Protein AF-A0AAE1B6A3-F1 (afdb_monomer)

Organism: NCBI:txid231223

InterPro domains:
  IPR019427 7TM GPCR, serpentine receptor class w (Srw) [PF10324] (31-174)
  IPR052954 GPCR_Ligand_Interaction [PTHR46641] (4-171)

pLDDT: mean 80.83, std 10.12, range [34.16, 94.19]

Mean predicted aligned error: 10.66 Å

Structure (mmCIF, N/CA/C/O backbone):
data_AF-A0AAE1B6A3-F1
#
_entry.id   AF-A0AAE1B6A3-F1
#
loop_
_atom_site.group_PDB
_atom_site.id
_atom_site.type_symbol
_atom_site.label_atom_id
_atom_site.label_alt_id
_atom_site.label_comp_id
_atom_site.label_asym_id
_atom_site.label_entity_id
_atom_site.label_seq_id
_atom_site.pdbx_PDB_ins_code
_atom_site.Cartn_x
_atom_site.Cartn_y
_atom_site.Cartn_z
_atom_site.occupancy
_atom_site.B_iso_or_equiv
_atom_site.auth_seq_id
_atom_site.auth_comp_id
_atom_site.auth_asym_id
_atom_site.auth_atom_id
_atom_site.pdbx_PDB_model_num
ATOM 1 N N . MET A 1 1 ? 7.607 4.885 -16.375 1.00 53.69 1 MET A N 1
ATOM 2 C CA . MET A 1 1 ? 7.837 3.959 -17.509 1.00 53.69 1 MET A CA 1
ATOM 3 C C . MET A 1 1 ? 7.984 4.728 -18.815 1.00 53.69 1 MET A C 1
ATOM 5 O O . MET A 1 1 ? 8.960 4.478 -19.496 1.00 53.69 1 MET A O 1
ATOM 9 N N . TYR A 1 2 ? 7.116 5.697 -19.127 1.00 58.12 2 TYR A N 1
ATOM 10 C CA . TYR A 1 2 ? 7.137 6.439 -20.401 1.00 58.12 2 TYR A CA 1
ATOM 11 C C . TYR A 1 2 ? 8.466 7.134 -20.766 1.00 58.12 2 TYR A C 1
ATOM 13 O O . TYR A 1 2 ? 8.824 7.170 -21.932 1.00 58.12 2 TYR A O 1
ATOM 21 N N . TYR A 1 3 ? 9.257 7.596 -19.794 1.00 66.75 3 TYR A N 1
ATOM 22 C CA . TYR A 1 3 ? 10.558 8.251 -20.041 1.00 66.75 3 TYR A CA 1
ATOM 23 C C . TYR A 1 3 ? 11.692 7.307 -20.492 1.00 66.75 3 TYR A C 1
ATOM 25 O O . TYR A 1 3 ? 12.722 7.780 -20.971 1.00 66.75 3 TYR A O 1
ATOM 33 N N . LEU A 1 4 ? 11.519 5.986 -20.362 1.00 65.69 4 LEU A N 1
ATOM 34 C CA . LEU A 1 4 ? 12.502 4.984 -20.804 1.00 65.69 4 LEU A CA 1
ATOM 35 C C . LEU A 1 4 ? 12.236 4.456 -22.214 1.00 65.69 4 LEU A C 1
ATOM 37 O O . LEU A 1 4 ? 13.086 3.777 -22.782 1.00 65.69 4 LEU A O 1
ATOM 41 N N . TYR A 1 5 ? 11.070 4.743 -22.781 1.00 73.19 5 TYR A N 1
ATOM 42 C CA . TYR A 1 5 ? 10.621 4.147 -24.028 1.00 73.19 5 TYR A CA 1
ATOM 43 C C . TYR A 1 5 ? 10.420 5.237 -25.074 1.00 73.19 5 TYR A C 1
ATOM 45 O O . TYR A 1 5 ? 9.719 6.215 -24.837 1.00 73.19 5 TYR A O 1
ATOM 53 N N . LYS A 1 6 ? 11.050 5.071 -26.236 1.00 78.56 6 LYS A N 1
ATOM 54 C CA . LYS A 1 6 ? 10.818 5.903 -27.414 1.00 78.56 6 LYS A CA 1
ATOM 55 C C . LYS A 1 6 ? 10.022 5.080 -28.420 1.00 78.56 6 LYS A C 1
ATOM 57 O O . LYS A 1 6 ? 10.345 3.918 -28.669 1.00 78.56 6 LYS A O 1
ATOM 62 N N . ILE A 1 7 ? 8.988 5.692 -28.978 1.00 79.75 7 ILE A N 1
ATOM 63 C CA . ILE A 1 7 ? 8.261 5.138 -30.114 1.00 79.75 7 ILE A CA 1
ATOM 64 C C . ILE A 1 7 ? 9.183 5.241 -31.332 1.00 79.75 7 ILE A C 1
ATOM 66 O O . ILE A 1 7 ? 9.728 6.312 -31.603 1.00 79.75 7 ILE A O 1
ATOM 70 N N . ASP A 1 8 ? 9.406 4.121 -32.006 1.00 81.38 8 ASP A N 1
ATOM 71 C CA . ASP A 1 8 ? 10.268 4.028 -33.179 1.00 81.38 8 ASP A CA 1
ATOM 72 C C . ASP A 1 8 ? 9.502 3.338 -34.306 1.00 81.38 8 ASP A C 1
ATOM 74 O O . ASP A 1 8 ? 8.847 2.317 -34.089 1.00 81.38 8 ASP A O 1
ATOM 78 N N . PHE A 1 9 ? 9.574 3.896 -35.507 1.00 82.75 9 PHE A N 1
ATOM 79 C CA . PHE A 1 9 ? 8.956 3.305 -36.686 1.00 82.75 9 PHE A CA 1
ATOM 80 C C . PHE A 1 9 ? 10.016 2.475 -37.397 1.00 82.75 9 PHE A C 1
ATOM 82 O O . PHE A 1 9 ? 11.047 3.006 -37.807 1.00 82.75 9 PHE A O 1
ATOM 89 N N . LYS A 1 10 ? 9.783 1.168 -37.532 1.00 82.31 10 LYS A N 1
ATOM 90 C CA . LYS A 1 10 ? 10.663 0.291 -38.306 1.00 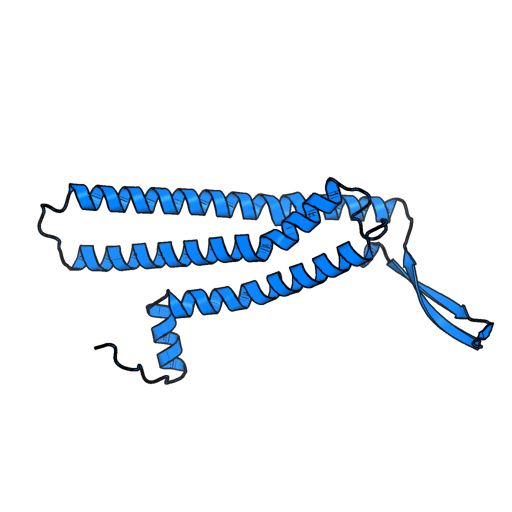82.31 10 LYS A CA 1
ATOM 91 C C . LYS A 1 10 ? 9.887 -0.233 -39.504 1.00 82.31 10 LYS A C 1
ATOM 93 O O . LYS A 1 10 ? 8.802 -0.786 -39.344 1.00 82.31 10 LYS A O 1
ATOM 98 N N . PHE A 1 11 ? 10.442 -0.057 -40.694 1.00 82.44 11 PHE A N 1
ATOM 99 C CA . PHE A 1 11 ? 9.905 -0.687 -41.889 1.00 82.44 11 PHE A CA 1
ATOM 100 C C . PHE A 1 11 ? 10.310 -2.163 -41.900 1.00 82.44 11 PHE A C 1
ATOM 102 O O . PHE A 1 11 ? 11.495 -2.489 -41.803 1.00 82.44 11 PHE A O 1
ATOM 109 N N . ASP A 1 12 ? 9.319 -3.047 -41.926 1.00 83.38 12 ASP A N 1
ATOM 110 C CA . ASP A 1 12 ? 9.510 -4.489 -42.025 1.00 83.38 12 ASP A CA 1
ATOM 111 C C . ASP A 1 12 ? 9.474 -4.874 -43.508 1.00 83.38 12 ASP A C 1
ATOM 113 O O . ASP A 1 12 ? 8.408 -4.857 -44.128 1.00 83.38 12 ASP A O 1
ATOM 117 N N . VAL A 1 13 ? 10.652 -5.153 -44.076 1.00 85.00 13 VAL A N 1
ATOM 118 C CA . VAL A 1 13 ? 10.840 -5.418 -45.513 1.00 85.00 13 VAL A CA 1
ATOM 119 C C . VAL A 1 13 ? 10.139 -6.711 -45.935 1.00 85.00 13 VAL A C 1
ATOM 121 O O . VAL A 1 13 ? 9.556 -6.757 -47.011 1.00 85.00 13 VAL A O 1
ATOM 124 N N . GLU A 1 14 ? 10.110 -7.731 -45.073 1.00 84.44 14 GLU A N 1
ATOM 125 C CA . GLU A 1 14 ? 9.476 -9.022 -45.383 1.00 84.44 14 GLU A CA 1
ATOM 126 C C . GLU A 1 14 ? 7.947 -8.929 -45.431 1.00 84.44 14 GLU A C 1
ATOM 128 O O . GLU A 1 14 ? 7.291 -9.665 -46.164 1.00 84.44 14 GLU A O 1
ATOM 133 N N . ARG A 1 15 ? 7.363 -8.015 -44.649 1.00 82.88 15 ARG A N 1
ATOM 134 C CA . ARG A 1 15 ? 5.906 -7.813 -44.568 1.00 82.88 15 ARG A CA 1
ATOM 135 C C . ARG A 1 15 ? 5.422 -6.547 -45.274 1.00 82.88 15 ARG A C 1
ATOM 137 O O . ARG A 1 15 ? 4.240 -6.229 -45.156 1.00 82.88 15 ARG A O 1
ATOM 144 N N . ASN A 1 16 ? 6.321 -5.832 -45.957 1.00 90.12 16 ASN A N 1
ATOM 145 C CA . ASN A 1 16 ? 6.085 -4.568 -46.660 1.00 90.12 16 ASN A CA 1
ATOM 146 C C . ASN A 1 16 ? 5.211 -3.579 -45.863 1.00 90.12 16 ASN A C 1
ATOM 148 O O . ASN A 1 16 ? 4.254 -2.998 -46.378 1.00 90.12 16 ASN A O 1
ATOM 152 N N . ARG A 1 17 ? 5.483 -3.443 -44.559 1.00 88.00 17 ARG A N 1
ATOM 153 C CA . ARG A 1 17 ? 4.677 -2.602 -43.664 1.00 88.00 17 ARG A CA 1
ATOM 154 C C . ARG A 1 17 ? 5.529 -1.900 -42.621 1.00 88.00 17 ARG A C 1
ATOM 156 O O . ARG A 1 17 ? 6.451 -2.481 -42.049 1.00 88.00 17 ARG A O 1
ATOM 163 N N . THR A 1 18 ? 5.167 -0.663 -42.305 1.00 85.44 18 THR A N 1
ATOM 164 C CA . THR A 1 18 ? 5.761 0.068 -41.183 1.00 85.44 18 THR A CA 1
ATOM 165 C C . THR A 1 18 ? 5.149 -0.432 -39.882 1.00 85.44 18 THR A C 1
ATOM 167 O O . THR A 1 18 ? 3.958 -0.251 -39.634 1.00 85.44 18 THR A O 1
ATOM 170 N N . VAL A 1 19 ? 5.957 -1.064 -39.036 1.00 85.44 19 VAL A N 1
ATOM 171 C CA . VAL A 1 19 ? 5.542 -1.484 -37.697 1.00 85.44 19 VAL A CA 1
ATOM 172 C C . VAL A 1 19 ? 5.942 -0.435 -36.667 1.00 85.44 19 VAL A C 1
ATOM 174 O O . VAL A 1 19 ? 7.086 0.025 -36.611 1.00 85.44 19 VAL A O 1
ATOM 177 N N . LEU A 1 20 ? 4.970 -0.070 -35.832 1.00 82.31 20 LEU A N 1
ATOM 178 C CA . LEU A 1 20 ? 5.178 0.776 -34.666 1.00 82.31 20 LEU A CA 1
ATOM 179 C C . LEU A 1 20 ? 5.848 -0.057 -33.569 1.00 82.31 20 LEU A C 1
ATOM 181 O O . LEU A 1 20 ? 5.233 -0.952 -32.987 1.00 82.31 20 LEU A O 1
ATOM 185 N N . GLY A 1 21 ? 7.118 0.223 -33.304 1.00 77.12 21 GLY A N 1
ATOM 186 C CA . GLY A 1 21 ? 7.902 -0.423 -32.262 1.00 77.12 21 GLY A CA 1
ATOM 187 C C . GLY A 1 21 ? 8.124 0.494 -31.066 1.00 77.12 21 GLY A C 1
ATOM 188 O O . GLY A 1 21 ? 8.074 1.720 -31.157 1.00 77.12 21 GLY A O 1
ATOM 189 N N . VAL A 1 22 ? 8.420 -0.107 -29.918 1.00 75.88 22 VAL A N 1
ATOM 190 C CA . VAL A 1 22 ? 8.846 0.625 -28.725 1.00 75.88 22 VAL A CA 1
ATOM 191 C C . VAL A 1 22 ? 10.295 0.245 -28.443 1.00 75.88 22 VAL A C 1
ATOM 193 O O . VAL A 1 22 ? 10.576 -0.899 -28.091 1.00 75.88 22 VAL A O 1
ATOM 196 N N . LYS A 1 23 ? 11.229 1.187 -28.605 1.00 74.44 23 LYS A N 1
ATOM 197 C CA . LYS A 1 23 ? 12.645 0.979 -28.273 1.00 74.44 23 LYS A CA 1
ATOM 198 C C . LYS A 1 23 ? 12.985 1.596 -26.929 1.00 74.44 23 LYS A C 1
ATOM 200 O O . LYS A 1 23 ? 12.533 2.686 -26.583 1.00 74.44 23 LYS A O 1
ATOM 205 N N . HIS A 1 24 ? 13.837 0.911 -26.176 1.00 68.44 24 HIS A N 1
ATOM 206 C CA . HIS A 1 24 ? 14.357 1.446 -24.929 1.00 68.44 24 HIS A CA 1
ATOM 207 C C . HIS A 1 24 ? 15.376 2.562 -25.209 1.00 68.44 24 HIS A C 1
ATOM 209 O O . HIS A 1 24 ? 16.380 2.358 -25.893 1.00 68.44 24 HIS A O 1
ATOM 215 N N . ARG A 1 25 ? 15.161 3.740 -24.623 1.00 69.19 25 ARG A N 1
ATOM 216 C CA . ARG A 1 25 ? 16.086 4.874 -24.659 1.00 69.19 25 ARG A CA 1
ATOM 217 C C . ARG A 1 25 ? 17.237 4.619 -23.679 1.00 69.19 25 ARG A C 1
ATOM 219 O O . ARG A 1 25 ? 17.059 4.737 -22.473 1.00 69.19 25 ARG A O 1
ATOM 226 N N . LYS A 1 26 ? 18.416 4.243 -24.184 1.00 67.44 26 LYS A N 1
ATOM 227 C CA . LYS A 1 26 ? 19.647 4.038 -23.388 1.00 67.44 26 LYS A CA 1
ATOM 228 C C . LYS A 1 26 ? 20.446 5.339 -23.174 1.00 67.44 26 LYS A C 1
ATOM 230 O O . LYS A 1 26 ? 21.670 5.309 -23.168 1.00 67.44 26 LYS A O 1
ATOM 235 N N . SER A 1 27 ? 19.786 6.496 -23.065 1.00 75.94 27 SER A N 1
ATOM 236 C CA . SER A 1 27 ? 20.518 7.739 -22.790 1.00 75.94 27 SER A CA 1
ATOM 237 C C . SER A 1 27 ? 20.914 7.809 -21.307 1.00 75.94 27 SER A C 1
ATOM 239 O O . SER A 1 27 ? 20.115 7.395 -20.459 1.00 75.94 27 SER A O 1
ATOM 241 N N . PRO A 1 28 ? 22.092 8.368 -20.965 1.00 76.31 28 PRO A N 1
ATOM 242 C CA . PRO A 1 28 ? 22.527 8.529 -19.572 1.00 76.31 28 PRO A CA 1
ATOM 243 C C . PRO A 1 28 ? 21.478 9.246 -18.709 1.00 76.31 28 PRO A C 1
ATOM 245 O O . PRO A 1 28 ? 21.173 8.830 -17.592 1.00 76.31 28 PRO A O 1
ATOM 248 N N . THR A 1 29 ? 20.825 10.262 -19.278 1.00 78.00 29 THR A N 1
ATOM 249 C CA . THR A 1 29 ? 19.749 11.026 -18.636 1.00 78.00 29 THR A CA 1
ATOM 250 C C . THR A 1 29 ? 18.522 10.170 -18.308 1.00 78.00 29 THR A C 1
ATOM 252 O O . THR A 1 29 ? 17.915 10.341 -17.255 1.00 78.00 29 THR A O 1
ATOM 255 N N . ALA A 1 30 ? 18.143 9.228 -19.181 1.00 75.00 30 ALA A N 1
ATOM 256 C CA . ALA A 1 30 ? 16.972 8.377 -18.959 1.00 75.00 30 ALA A CA 1
ATOM 257 C C . ALA A 1 30 ? 17.205 7.375 -17.817 1.00 75.00 30 ALA A C 1
ATOM 259 O O . ALA A 1 30 ? 16.292 7.110 -17.032 1.00 75.00 30 ALA A O 1
ATOM 260 N N . VAL A 1 31 ? 18.434 6.865 -17.694 1.00 76.06 31 VAL A N 1
ATOM 261 C CA . VAL A 1 31 ? 18.846 5.991 -16.587 1.00 76.06 31 VAL A CA 1
ATOM 262 C C . VAL A 1 31 ? 18.856 6.763 -15.267 1.00 76.06 31 VAL A C 1
ATOM 264 O O . VAL A 1 31 ? 18.289 6.289 -14.283 1.00 76.06 31 VAL A O 1
ATOM 267 N N . PHE A 1 32 ? 19.414 7.978 -15.257 1.00 81.88 32 PHE A N 1
ATOM 268 C CA . PHE A 1 32 ? 19.407 8.847 -14.079 1.00 81.88 32 PHE A CA 1
ATOM 269 C C . PHE A 1 32 ? 17.982 9.137 -13.584 1.00 81.88 32 PHE A C 1
ATOM 271 O O . PHE A 1 32 ? 17.661 8.873 -12.426 1.00 81.88 32 PHE A O 1
ATOM 278 N N . VAL A 1 33 ? 17.094 9.591 -14.477 1.00 83.38 33 VAL A N 1
ATOM 279 C CA . VAL A 1 33 ? 15.687 9.880 -14.144 1.00 83.38 33 VAL A CA 1
ATOM 280 C C . VAL A 1 33 ? 14.963 8.631 -13.639 1.00 83.38 33 VAL A C 1
ATOM 282 O O . VAL A 1 33 ? 14.155 8.716 -12.714 1.00 83.38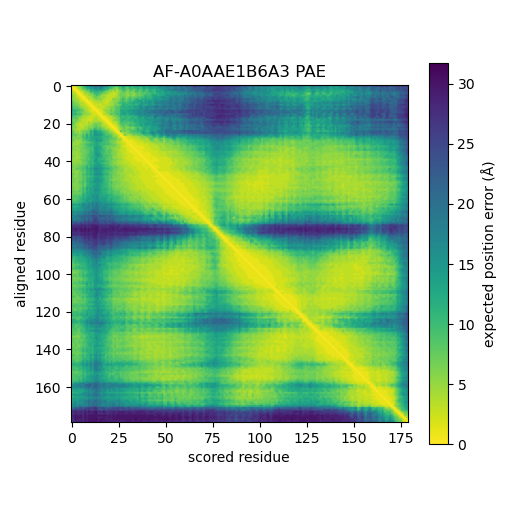 33 VAL A O 1
ATOM 285 N N . HIS A 1 34 ? 15.245 7.458 -14.213 1.00 80.50 34 HIS A N 1
ATOM 286 C CA . HIS A 1 34 ? 14.650 6.208 -13.749 1.00 80.50 34 HIS A CA 1
ATOM 287 C C . HIS A 1 34 ? 15.067 5.858 -12.322 1.00 80.50 34 HIS A C 1
ATOM 289 O O . HIS A 1 34 ? 14.189 5.590 -11.499 1.00 80.50 34 HIS A O 1
ATOM 295 N N . ASN A 1 35 ? 16.368 5.902 -12.030 1.00 80.81 35 ASN A N 1
ATOM 296 C CA . ASN A 1 35 ? 16.903 5.609 -10.703 1.00 80.81 35 ASN A CA 1
ATOM 297 C C . ASN A 1 35 ? 16.370 6.603 -9.666 1.00 80.81 35 ASN A C 1
ATOM 299 O O . ASN A 1 35 ? 15.876 6.191 -8.618 1.00 80.81 35 ASN A O 1
ATOM 303 N N . PHE A 1 36 ? 16.368 7.899 -9.993 1.00 86.19 36 PHE A N 1
ATOM 304 C CA . PHE A 1 36 ? 15.801 8.934 -9.132 1.00 86.19 36 PHE A CA 1
ATOM 305 C C . PHE A 1 36 ? 14.318 8.676 -8.838 1.00 86.19 36 PHE A C 1
ATOM 307 O O . PHE A 1 36 ? 13.901 8.647 -7.683 1.00 86.19 36 PHE A O 1
ATOM 314 N N . ASN A 1 37 ? 13.515 8.399 -9.870 1.00 85.06 37 ASN A N 1
ATOM 315 C CA . ASN A 1 37 ? 12.106 8.064 -9.692 1.00 85.06 37 ASN A CA 1
ATOM 316 C C . ASN A 1 37 ? 11.912 6.773 -8.871 1.00 85.06 37 ASN A C 1
ATOM 318 O O . ASN A 1 37 ? 10.940 6.675 -8.124 1.00 85.06 37 ASN A O 1
ATOM 322 N N . GLN A 1 38 ? 12.777 5.763 -9.021 1.00 81.38 38 GLN A N 1
ATOM 323 C CA . GLN A 1 38 ? 12.702 4.547 -8.204 1.00 81.38 38 GLN A CA 1
ATOM 324 C C . GLN A 1 38 ? 12.953 4.853 -6.724 1.00 81.38 38 GLN A C 1
ATOM 326 O O . GLN A 1 38 ? 12.157 4.428 -5.889 1.00 81.38 38 GLN A O 1
ATOM 331 N N . ILE A 1 39 ? 13.990 5.635 -6.412 1.00 85.75 39 ILE A N 1
ATOM 332 C CA . ILE A 1 39 ? 14.307 6.056 -5.040 1.00 85.75 39 ILE A CA 1
ATOM 333 C C . ILE A 1 39 ? 13.169 6.898 -4.461 1.00 85.75 39 ILE A C 1
ATOM 335 O O . ILE A 1 39 ? 12.685 6.608 -3.371 1.00 85.75 39 ILE A O 1
ATOM 339 N N . TYR A 1 40 ? 12.673 7.880 -5.216 1.00 89.12 40 TYR A N 1
ATOM 340 C CA . TYR A 1 40 ? 11.545 8.714 -4.806 1.00 89.12 40 TYR A CA 1
ATOM 341 C C . TYR A 1 40 ? 10.303 7.873 -4.478 1.00 89.12 40 TYR A C 1
ATOM 343 O O . TYR A 1 40 ? 9.680 8.050 -3.432 1.00 89.12 40 TYR A O 1
ATOM 351 N N . LYS A 1 41 ? 9.958 6.902 -5.333 1.00 86.19 41 LYS A N 1
ATOM 352 C CA . LYS A 1 41 ? 8.814 6.011 -5.089 1.00 86.19 41 LYS A CA 1
ATOM 353 C C . LYS A 1 41 ? 9.004 5.119 -3.868 1.00 86.19 41 LYS A C 1
ATOM 355 O O . LYS A 1 41 ? 8.045 4.867 -3.142 1.00 86.19 41 LYS A O 1
ATOM 360 N N . LEU A 1 42 ? 10.217 4.628 -3.652 1.00 86.00 42 LEU A N 1
ATOM 361 C CA . LEU A 1 42 ? 10.519 3.803 -2.496 1.00 86.00 42 LEU A CA 1
ATOM 362 C C . LEU A 1 42 ? 10.400 4.628 -1.210 1.00 86.00 42 LEU A C 1
ATOM 364 O O . LEU A 1 42 ? 9.618 4.291 -0.329 1.00 86.00 42 LEU A O 1
ATOM 368 N N . VAL A 1 43 ? 11.142 5.727 -1.116 1.00 88.12 43 VAL A N 1
ATOM 369 C CA . VAL A 1 43 ? 11.273 6.492 0.127 1.00 88.12 43 VAL A CA 1
ATOM 370 C C . VAL A 1 43 ? 10.007 7.295 0.409 1.00 88.12 43 VAL A C 1
ATOM 372 O O . VAL A 1 43 ? 9.380 7.125 1.452 1.00 88.12 43 VAL A O 1
ATOM 375 N N . VAL A 1 44 ? 9.601 8.142 -0.537 1.00 89.56 44 VAL A N 1
ATOM 376 C CA . VAL A 1 44 ? 8.548 9.139 -0.309 1.00 89.56 44 VAL A CA 1
ATOM 377 C C . VAL A 1 44 ? 7.162 8.515 -0.415 1.00 89.56 44 VAL A C 1
ATOM 379 O O . VAL A 1 44 ? 6.319 8.734 0.446 1.00 89.56 44 VAL A O 1
ATOM 382 N N . MET A 1 45 ? 6.922 7.718 -1.458 1.00 86.12 45 MET A N 1
ATOM 383 C CA . MET A 1 45 ? 5.589 7.160 -1.724 1.00 86.12 45 MET A CA 1
ATOM 384 C C . MET A 1 45 ? 5.306 5.855 -0.972 1.00 86.12 45 MET A C 1
ATOM 386 O O . MET A 1 45 ? 4.141 5.488 -0.850 1.00 86.12 45 MET A O 1
ATOM 390 N N . THR A 1 46 ? 6.331 5.143 -0.487 1.00 87.12 46 THR A N 1
ATOM 391 C CA . THR A 1 46 ? 6.140 3.848 0.191 1.00 87.12 46 THR A CA 1
ATOM 392 C C . THR A 1 46 ? 6.573 3.907 1.651 1.00 87.12 46 THR A C 1
ATOM 394 O O . THR A 1 46 ? 5.732 3.755 2.527 1.00 87.12 46 THR A O 1
ATOM 397 N N . PHE A 1 47 ? 7.845 4.170 1.956 1.00 89.00 47 PHE A N 1
ATOM 398 C CA . PHE A 1 47 ? 8.325 4.101 3.341 1.00 89.00 47 PHE A CA 1
ATOM 399 C C . PHE A 1 47 ? 7.639 5.105 4.271 1.00 89.00 47 PHE A C 1
ATOM 401 O O . PHE A 1 47 ? 7.111 4.687 5.296 1.00 89.00 47 PHE A O 1
ATOM 408 N N . LEU A 1 48 ? 7.593 6.394 3.916 1.00 91.50 48 LEU A N 1
ATOM 409 C CA . LEU A 1 48 ? 6.976 7.428 4.763 1.00 91.50 48 LEU A CA 1
ATOM 410 C C . LEU A 1 48 ? 5.505 7.153 5.141 1.00 91.50 48 LEU A C 1
ATOM 412 O O . LEU A 1 48 ? 5.178 7.230 6.329 1.00 91.50 48 LEU A O 1
ATOM 416 N N . PRO A 1 49 ? 4.593 6.829 4.203 1.00 91.00 49 PRO A N 1
ATOM 417 C CA . PRO A 1 49 ? 3.212 6.532 4.572 1.00 91.00 49 PRO A CA 1
ATOM 418 C C . PRO A 1 49 ? 3.097 5.236 5.376 1.00 91.00 49 PRO A C 1
ATOM 420 O O . PRO A 1 49 ? 2.321 5.189 6.326 1.00 91.00 49 PRO A O 1
ATOM 423 N N . TYR A 1 50 ? 3.886 4.204 5.062 1.00 89.88 50 TYR A N 1
ATOM 424 C CA . TYR A 1 50 ? 3.852 2.948 5.815 1.00 89.88 50 TYR A CA 1
ATOM 425 C C . TYR A 1 50 ? 4.304 3.128 7.258 1.00 89.88 50 TYR A C 1
ATOM 427 O O . TYR A 1 50 ? 3.628 2.655 8.169 1.00 89.88 50 TYR A O 1
ATOM 435 N N . THR A 1 51 ? 5.418 3.825 7.484 1.00 91.69 51 THR A N 1
ATOM 436 C CA . THR A 1 51 ? 5.913 4.082 8.840 1.00 91.69 51 THR A CA 1
ATOM 437 C C . THR A 1 51 ? 4.930 4.944 9.617 1.00 91.69 51 THR A C 1
ATOM 439 O O . THR A 1 51 ? 4.621 4.628 10.761 1.00 91.69 51 THR A O 1
ATOM 442 N N . THR A 1 52 ? 4.355 5.966 8.983 1.00 93.69 52 THR A N 1
ATOM 443 C CA . THR A 1 52 ? 3.353 6.835 9.612 1.00 93.69 52 THR A CA 1
ATOM 444 C C . THR A 1 52 ? 2.096 6.056 10.003 1.00 93.69 52 THR A C 1
ATOM 446 O O . THR A 1 52 ? 1.628 6.173 11.135 1.00 93.69 52 THR A O 1
ATOM 449 N N . ILE A 1 53 ? 1.566 5.219 9.105 1.00 92.56 53 ILE A N 1
ATOM 450 C CA . ILE A 1 53 ? 0.384 4.387 9.370 1.00 92.56 53 ILE A CA 1
ATOM 451 C C . ILE A 1 53 ? 0.672 3.364 10.468 1.00 92.56 53 ILE A C 1
ATOM 453 O O . ILE A 1 53 ? -0.163 3.187 11.354 1.00 92.56 53 ILE A O 1
ATOM 457 N N . LEU A 1 54 ? 1.841 2.719 10.453 1.00 91.31 54 LEU A N 1
ATOM 458 C CA . LEU A 1 54 ? 2.239 1.770 11.494 1.00 91.31 54 LEU A CA 1
ATOM 459 C C . LEU A 1 54 ? 2.345 2.449 12.858 1.00 91.31 54 LEU A C 1
ATOM 461 O O . LEU A 1 54 ? 1.728 1.980 13.812 1.00 91.31 54 LEU A O 1
ATOM 465 N N . LEU A 1 55 ? 3.062 3.571 12.945 1.00 94.19 55 LEU A N 1
ATOM 466 C CA . LEU A 1 55 ? 3.198 4.327 14.188 1.00 94.19 55 LEU A CA 1
ATOM 467 C C . LEU A 1 55 ? 1.826 4.764 14.700 1.00 94.19 55 LEU A C 1
ATOM 469 O O . LEU A 1 55 ? 1.479 4.468 15.840 1.00 94.19 55 LEU A O 1
ATOM 473 N N . CYS A 1 56 ? 1.010 5.390 13.850 1.00 92.25 56 CYS A N 1
ATOM 474 C CA . CYS A 1 56 ? -0.333 5.833 14.216 1.00 92.25 56 CYS A CA 1
ATOM 475 C C . CYS A 1 56 ? -1.215 4.666 14.691 1.00 92.25 56 CYS A C 1
ATOM 477 O O . CYS A 1 56 ? -1.894 4.784 15.709 1.00 92.25 56 CYS A O 1
ATOM 479 N N . SER A 1 57 ? -1.153 3.517 14.014 1.00 91.50 57 SER A N 1
ATOM 480 C CA . SER A 1 57 ? -1.909 2.315 14.387 1.00 91.50 57 SER A CA 1
ATOM 481 C C . SER A 1 57 ? -1.478 1.763 15.743 1.00 9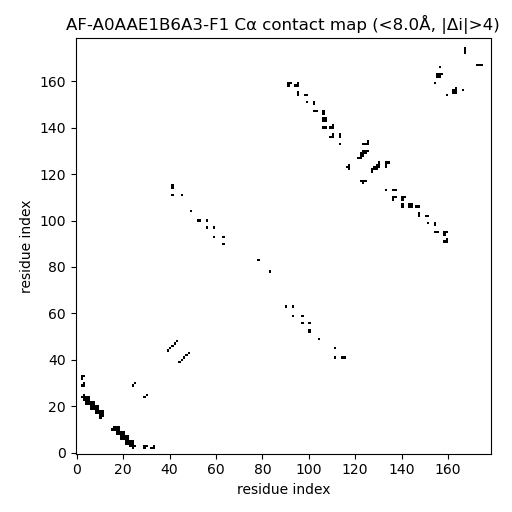1.50 57 SER A C 1
ATOM 483 O O . SER A 1 57 ? -2.332 1.418 16.558 1.00 91.50 57 SER A O 1
ATOM 485 N N . VAL A 1 58 ? -0.169 1.715 16.013 1.00 91.69 58 VAL A N 1
ATOM 486 C CA . VAL A 1 58 ? 0.375 1.280 17.307 1.00 91.69 58 VAL A CA 1
ATOM 487 C C . VAL A 1 58 ? -0.036 2.251 18.409 1.00 91.69 58 VAL A C 1
ATOM 489 O O . VAL A 1 58 ? -0.566 1.813 19.429 1.00 91.69 58 VAL A O 1
ATOM 492 N N . PHE A 1 59 ? 0.133 3.559 18.201 1.00 92.56 59 PHE A N 1
ATOM 493 C CA . PHE A 1 59 ? -0.303 4.578 19.159 1.00 92.56 59 PHE A CA 1
ATOM 494 C C . PHE A 1 59 ? -1.797 4.462 19.462 1.00 92.56 59 PHE A C 1
ATOM 496 O O . PHE A 1 59 ? -2.186 4.458 20.631 1.00 92.56 59 PHE A O 1
ATOM 503 N N . LEU A 1 60 ? -2.627 4.306 18.430 1.00 89.81 60 LEU A N 1
ATOM 504 C CA . LEU A 1 60 ? -4.068 4.150 18.581 1.00 89.81 60 LEU A CA 1
ATOM 505 C C . LEU A 1 60 ? -4.418 2.865 19.339 1.00 89.81 60 LEU A C 1
ATOM 507 O O . LEU A 1 60 ? -5.240 2.910 20.249 1.00 89.81 60 LEU A O 1
ATOM 511 N N . ALA A 1 61 ? -3.776 1.738 19.023 1.00 88.69 61 ALA A N 1
ATOM 512 C CA . ALA A 1 61 ? -3.997 0.467 19.710 1.00 88.69 61 ALA A CA 1
ATOM 513 C C . ALA A 1 61 ? -3.571 0.520 21.188 1.00 88.69 61 ALA A C 1
ATOM 515 O O . ALA A 1 61 ? -4.306 0.058 22.062 1.00 88.69 61 ALA A O 1
ATOM 516 N N . VAL A 1 62 ? -2.418 1.125 21.488 1.00 89.75 62 VAL A N 1
ATOM 517 C CA . VAL A 1 62 ? -1.932 1.316 22.864 1.00 89.75 62 VAL A CA 1
ATOM 518 C C . VAL A 1 62 ? -2.866 2.232 23.643 1.00 89.75 62 VAL A C 1
ATOM 520 O O . VAL A 1 62 ? -3.234 1.907 24.772 1.00 89.75 62 VAL A O 1
ATOM 523 N N . HIS A 1 63 ? -3.278 3.353 23.049 1.00 87.44 63 HIS A N 1
ATOM 524 C CA . HIS A 1 63 ? -4.232 4.266 23.667 1.00 87.44 63 HIS A CA 1
ATOM 525 C C . HIS A 1 63 ? -5.557 3.552 23.957 1.00 87.44 63 HIS A C 1
ATOM 527 O O . HIS A 1 63 ? -6.078 3.638 25.066 1.00 87.44 63 HIS A O 1
ATOM 533 N N . LEU A 1 64 ? -6.051 2.758 23.004 1.00 84.44 64 LEU A N 1
ATOM 534 C CA . LEU A 1 64 ? -7.281 1.992 23.157 1.00 84.44 64 LEU A CA 1
ATOM 535 C C . LEU A 1 64 ? -7.200 0.977 24.301 1.00 84.44 64 LEU A C 1
ATOM 537 O O . LEU A 1 64 ? -8.125 0.891 25.108 1.00 84.44 64 LEU A O 1
ATOM 541 N N . ASN A 1 65 ? -6.087 0.245 24.396 1.00 84.94 65 ASN A N 1
ATOM 542 C CA . ASN A 1 65 ? -5.855 -0.731 25.458 1.00 84.94 65 ASN A CA 1
ATOM 543 C C . ASN A 1 65 ? -5.696 -0.062 26.824 1.00 84.94 65 ASN A C 1
ATOM 545 O O . ASN A 1 65 ? -6.281 -0.530 27.794 1.00 84.94 65 ASN A O 1
ATOM 549 N N . ARG A 1 66 ? -4.969 1.058 26.915 1.00 84.38 66 ARG A N 1
ATOM 550 C C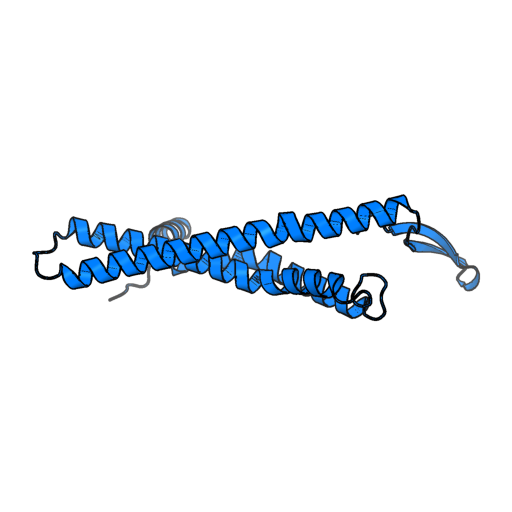A . ARG A 1 66 ? -4.848 1.825 28.166 1.00 84.38 66 ARG A CA 1
ATOM 551 C C . ARG A 1 66 ? -6.206 2.311 28.654 1.00 84.38 66 ARG A C 1
ATOM 553 O O . ARG A 1 66 ? -6.542 2.111 29.819 1.00 84.38 66 ARG A O 1
ATOM 560 N N . THR A 1 67 ? -7.009 2.874 27.757 1.00 81.44 67 THR A N 1
ATOM 561 C CA . THR A 1 67 ? -8.361 3.329 28.080 1.00 81.44 67 THR A CA 1
ATOM 562 C C . THR A 1 67 ? -9.268 2.150 28.457 1.00 81.44 67 THR A C 1
ATOM 564 O O . THR A 1 67 ? -10.070 2.268 29.379 1.00 81.44 67 THR A O 1
ATOM 567 N N . ALA A 1 68 ? -9.128 0.984 27.815 1.00 76.69 68 ALA A N 1
ATOM 568 C CA . ALA A 1 68 ? -9.863 -0.227 28.184 1.00 76.69 68 ALA A CA 1
ATOM 569 C C . ALA A 1 68 ? -9.465 -0.773 29.570 1.00 76.69 68 ALA A C 1
ATOM 571 O O . ALA A 1 68 ? -10.343 -1.078 30.376 1.00 76.69 68 ALA A O 1
ATOM 572 N N . SER A 1 69 ? -8.169 -0.840 29.880 1.00 78.75 69 SER A N 1
ATOM 573 C CA . SER A 1 69 ? -7.662 -1.312 31.175 1.00 78.75 69 SER A CA 1
ATOM 574 C C . SER A 1 69 ? -8.029 -0.373 32.322 1.00 78.75 69 SER A C 1
ATOM 576 O O . SER A 1 69 ? -8.455 -0.842 33.376 1.00 78.75 69 SER A O 1
ATOM 578 N N . TRP A 1 70 ? -7.951 0.947 32.110 1.00 75.75 70 TRP A N 1
ATOM 579 C CA . TRP A 1 70 ? -8.400 1.940 33.095 1.00 75.75 70 TRP A CA 1
ATOM 580 C C . TRP A 1 70 ? -9.890 1.774 33.426 1.00 75.75 70 TRP A C 1
ATOM 582 O O . TRP A 1 70 ? -10.295 1.848 34.585 1.00 75.75 70 TRP A O 1
ATOM 592 N N . ARG A 1 71 ? -10.717 1.447 32.423 1.00 68.50 71 ARG A N 1
ATOM 593 C CA . ARG A 1 71 ? -12.144 1.151 32.628 1.00 68.50 71 ARG A CA 1
ATOM 594 C C . ARG A 1 71 ? -12.361 -0.116 33.448 1.00 68.50 71 ARG A C 1
ATOM 596 O O . ARG A 1 71 ? -13.281 -0.135 34.260 1.00 68.50 71 ARG A O 1
ATOM 603 N N . LEU A 1 72 ? -11.554 -1.161 33.244 1.00 72.06 72 LEU A N 1
ATOM 604 C CA . LEU A 1 72 ? -11.664 -2.404 34.014 1.00 72.06 72 LEU A CA 1
ATOM 605 C C . LEU A 1 72 ? -11.383 -2.151 35.505 1.00 72.06 72 LEU A C 1
ATOM 607 O O . LEU A 1 72 ? -12.116 -2.640 36.357 1.00 72.06 72 LEU A O 1
ATOM 611 N N . GLN A 1 73 ? -10.380 -1.320 35.799 1.00 73.19 73 GLN A N 1
ATOM 612 C CA . GLN A 1 73 ? -9.971 -0.971 37.163 1.00 73.19 73 GLN A CA 1
ATOM 613 C C . GLN A 1 73 ?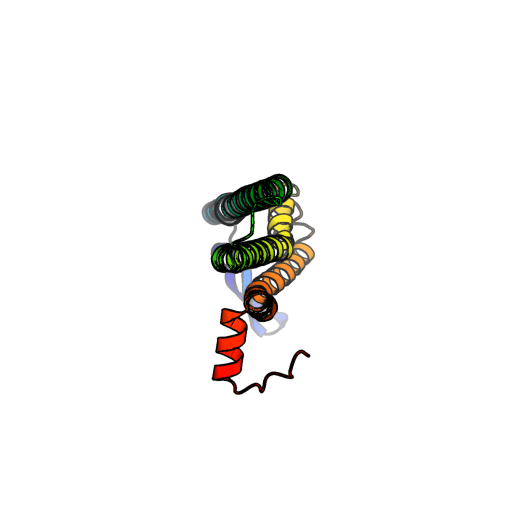 -10.977 -0.045 37.871 1.00 73.19 73 GLN A C 1
ATOM 615 O O . GLN A 1 73 ? -11.240 -0.226 39.055 1.00 73.19 73 GLN A O 1
ATOM 620 N N . ASN A 1 74 ? -11.616 0.882 37.145 1.00 67.88 74 ASN A N 1
ATOM 621 C CA . ASN A 1 74 ? -12.594 1.830 37.706 1.00 67.88 74 ASN A CA 1
ATOM 622 C C . ASN A 1 74 ? -14.068 1.381 37.585 1.00 67.88 74 ASN A C 1
ATOM 624 O O . ASN A 1 74 ? -14.982 2.172 37.817 1.00 67.88 74 ASN A O 1
ATOM 628 N N . SER A 1 75 ? -14.335 0.117 37.235 1.00 59.84 75 SER A N 1
ATOM 629 C CA . SER A 1 75 ? -15.699 -0.409 37.022 1.00 59.84 75 SER A CA 1
ATOM 630 C C . SER A 1 75 ? -16.584 -0.473 38.280 1.00 59.84 75 SER A C 1
ATOM 632 O O . SER A 1 75 ? -17.759 -0.811 38.155 1.00 59.84 75 SER A O 1
ATOM 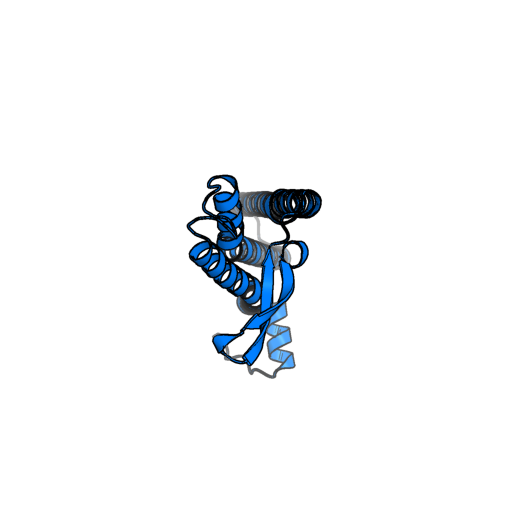634 N N . GLY A 1 76 ? -16.063 -0.123 39.463 1.00 59.31 76 GLY A N 1
ATOM 635 C CA . GLY A 1 76 ? -16.830 -0.034 40.713 1.00 59.31 76 GLY A CA 1
ATOM 636 C C . GLY A 1 76 ? -17.685 1.233 40.865 1.00 59.31 76 GLY A C 1
ATOM 637 O O . GLY A 1 76 ? -18.584 1.261 41.703 1.00 59.31 76 GLY A O 1
ATOM 638 N N . THR A 1 77 ? -17.462 2.273 40.057 1.00 57.69 77 THR A N 1
ATOM 639 C CA . THR A 1 77 ? -18.200 3.542 40.171 1.00 57.69 77 THR A CA 1
ATOM 640 C C . THR A 1 77 ? -19.347 3.574 39.159 1.00 57.69 77 THR A C 1
ATOM 642 O O . THR A 1 77 ? -19.126 3.348 37.969 1.00 57.69 77 THR A O 1
ATOM 645 N N . LYS A 1 78 ? -20.579 3.828 39.631 1.00 57.12 78 LYS A N 1
ATOM 646 C CA . LYS A 1 78 ? -21.824 3.901 38.836 1.00 57.12 78 LYS A CA 1
ATOM 647 C C . LYS A 1 78 ? -21.576 4.589 37.483 1.00 57.12 78 LYS A C 1
ATOM 649 O O . LYS A 1 78 ? -21.260 5.776 37.437 1.00 57.12 78 LYS A O 1
ATOM 654 N N . LYS A 1 79 ? -21.678 3.829 36.388 1.00 61.75 79 LYS A N 1
ATOM 655 C CA . LYS A 1 79 ? -21.450 4.333 35.028 1.00 61.75 79 LYS A CA 1
ATOM 656 C C . LYS A 1 79 ? -22.613 5.241 34.639 1.00 61.75 79 LYS A C 1
ATOM 658 O O . LYS A 1 79 ? -23.741 4.778 34.547 1.00 61.75 79 LYS A O 1
ATOM 663 N N . ASP A 1 80 ? -22.324 6.515 34.406 1.00 66.94 80 ASP A N 1
ATOM 664 C CA . ASP A 1 80 ? -23.265 7.435 33.771 1.00 66.94 80 ASP A CA 1
ATOM 665 C C . ASP A 1 80 ? -23.477 6.999 32.304 1.00 66.94 80 ASP A C 1
ATOM 667 O O . ASP A 1 80 ? -22.507 6.850 31.546 1.00 66.94 80 ASP A O 1
ATOM 671 N N . ASP A 1 81 ? -24.726 6.742 31.902 1.00 65.94 81 ASP A N 1
ATOM 672 C CA . ASP A 1 81 ? -25.094 6.171 30.590 1.00 65.94 81 ASP A CA 1
ATOM 673 C C . ASP A 1 81 ? -24.586 7.023 29.413 1.00 65.94 81 ASP A C 1
ATOM 675 O O . ASP A 1 81 ? -24.205 6.513 28.347 1.00 65.94 81 ASP A O 1
ATOM 679 N N . LYS A 1 82 ? -24.505 8.344 29.613 1.00 69.25 82 LYS A N 1
ATOM 680 C CA . LYS A 1 82 ? -23.956 9.287 28.626 1.00 69.25 82 LYS A CA 1
ATOM 681 C C . LYS A 1 82 ? -22.466 9.051 28.377 1.00 69.25 82 LYS A C 1
ATOM 683 O O . LYS A 1 82 ? -22.009 9.058 27.234 1.00 69.25 82 LYS A O 1
ATOM 688 N N . THR A 1 83 ? -21.710 8.774 29.433 1.00 67.88 83 THR A N 1
ATOM 689 C CA . THR A 1 83 ? -20.269 8.518 29.353 1.00 67.88 83 THR A CA 1
ATOM 690 C C . THR A 1 83 ? -19.999 7.161 28.704 1.00 67.88 83 THR A C 1
ATOM 692 O O . THR A 1 83 ? -19.066 7.019 27.915 1.00 67.88 83 THR A O 1
ATOM 695 N N . PHE A 1 84 ? -20.836 6.152 28.961 1.00 70.56 84 PHE A N 1
ATOM 696 C CA . PHE A 1 84 ? -20.712 4.836 28.327 1.00 70.56 84 PHE A CA 1
ATOM 697 C C . PHE A 1 84 ? -20.969 4.881 26.810 1.00 70.56 84 PHE A C 1
ATOM 699 O O . PHE A 1 84 ? -20.187 4.338 26.023 1.00 70.56 84 PHE A O 1
ATOM 706 N N . THR A 1 85 ? -22.025 5.577 26.382 1.00 71.06 85 THR A N 1
ATOM 707 C CA . THR A 1 85 ? -22.396 5.698 24.961 1.00 71.06 85 THR A CA 1
ATOM 708 C C . THR A 1 85 ? -21.383 6.505 24.141 1.00 71.06 85 THR A C 1
ATOM 710 O O . THR A 1 85 ? -21.019 6.079 23.039 1.00 71.06 85 THR A O 1
ATOM 713 N N . ALA A 1 86 ? -20.858 7.614 24.677 1.00 72.00 86 ALA A N 1
ATOM 714 C CA . ALA A 1 86 ? -19.785 8.385 24.038 1.00 72.00 86 ALA A CA 1
ATOM 715 C C . ALA A 1 86 ? -18.516 7.534 23.828 1.00 72.00 86 ALA A C 1
ATOM 717 O O . ALA A 1 86 ? -17.967 7.474 22.726 1.00 72.00 86 ALA A O 1
ATOM 718 N N . ASN A 1 87 ? -18.123 6.767 24.845 1.00 74.00 87 ASN A N 1
ATOM 719 C CA . ASN A 1 87 ? -16.967 5.873 24.793 1.00 74.00 87 ASN A CA 1
ATOM 720 C C . ASN A 1 87 ? -17.118 4.727 23.774 1.00 74.00 87 ASN A C 1
ATOM 722 O O . ASN A 1 87 ? -16.158 4.364 23.087 1.00 74.00 87 ASN A O 1
ATOM 726 N N . ALA A 1 88 ? -18.314 4.138 23.662 1.00 75.81 88 ALA A N 1
ATOM 727 C CA . ALA A 1 88 ? -18.592 3.094 22.673 1.00 75.81 88 ALA A CA 1
ATOM 728 C C . ALA A 1 88 ? -18.475 3.627 21.234 1.00 75.81 88 ALA A C 1
ATOM 730 O O . ALA A 1 88 ? -18.008 2.919 20.336 1.00 75.81 88 ALA A O 1
ATOM 731 N N . LYS A 1 89 ? -18.850 4.895 21.019 1.00 79.25 89 LYS A N 1
ATOM 732 C CA . LYS A 1 89 ? -18.676 5.589 19.739 1.00 79.25 89 LYS A CA 1
ATOM 733 C C . LYS A 1 89 ? -17.193 5.782 19.408 1.00 79.25 89 LYS A C 1
ATOM 735 O O . LYS A 1 89 ? -16.794 5.445 18.296 1.00 79.25 89 LYS A O 1
ATOM 740 N N . GLU A 1 90 ? -16.375 6.244 20.353 1.00 81.12 90 GLU A N 1
ATOM 741 C CA . GLU A 1 90 ? -14.925 6.423 20.153 1.00 81.12 90 GLU A CA 1
ATOM 742 C C . GLU A 1 90 ? -14.205 5.110 19.826 1.00 81.12 90 GLU A C 1
ATOM 744 O O . GLU A 1 90 ? -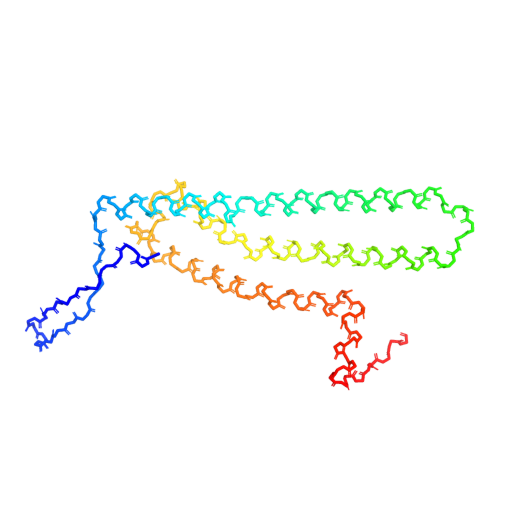13.460 5.037 18.848 1.00 81.12 90 GLU A O 1
ATOM 749 N N . LEU A 1 91 ? -14.490 4.036 20.573 1.00 83.31 91 LEU A N 1
ATOM 750 C CA . LEU A 1 91 ? -13.933 2.702 20.313 1.00 83.31 91 LEU A CA 1
ATOM 751 C C . LEU A 1 91 ? -14.269 2.216 18.898 1.00 83.31 91 LEU A C 1
ATOM 753 O O . LEU A 1 91 ? -13.440 1.614 18.215 1.00 83.31 91 LEU A O 1
ATOM 757 N N . ARG A 1 92 ? -15.495 2.477 18.445 1.00 83.81 92 ARG A N 1
ATOM 758 C CA . ARG A 1 92 ? -15.950 2.097 17.109 1.00 83.81 92 ARG A CA 1
ATOM 759 C C . ARG A 1 92 ? -15.237 2.884 16.012 1.00 83.81 92 ARG A C 1
ATOM 761 O O . ARG A 1 92 ? -14.847 2.294 15.004 1.00 83.81 92 ARG A O 1
ATOM 768 N N . VAL A 1 93 ? -15.036 4.187 16.214 1.00 86.19 93 VAL A N 1
ATOM 769 C CA . VAL A 1 93 ? -14.249 5.030 15.302 1.00 86.19 93 VAL A CA 1
ATOM 770 C C . VAL A 1 93 ? -12.810 4.521 15.232 1.00 86.19 93 VAL A C 1
ATOM 772 O O . VAL A 1 93 ? -12.330 4.241 14.137 1.00 86.19 93 VAL A O 1
ATOM 775 N N . ALA A 1 94 ? -12.166 4.286 16.379 1.00 86.50 94 ALA A N 1
ATOM 776 C CA . ALA A 1 94 ? -10.802 3.763 16.441 1.00 86.50 94 ALA A CA 1
ATOM 777 C C . ALA A 1 94 ? -10.662 2.403 15.732 1.00 86.50 94 ALA A C 1
ATOM 779 O O . ALA A 1 94 ? -9.757 2.219 14.920 1.00 86.50 94 ALA A O 1
ATOM 780 N N . LYS A 1 95 ? -11.598 1.469 15.959 1.00 85.19 95 LYS A N 1
ATOM 781 C CA . LYS A 1 95 ? -11.646 0.175 15.252 1.00 85.19 95 LYS A CA 1
ATOM 782 C C . LYS A 1 95 ? -11.790 0.330 13.739 1.00 85.19 95 LYS A C 1
ATOM 784 O O . LYS A 1 95 ? -11.173 -0.424 12.989 1.00 85.19 95 LYS A O 1
ATOM 789 N N . THR A 1 96 ? -12.593 1.292 13.289 1.00 88.31 96 THR A N 1
ATOM 790 C CA . THR A 1 96 ? -12.785 1.562 11.856 1.00 88.31 96 THR A CA 1
ATOM 791 C C . THR A 1 96 ? -11.490 2.083 11.235 1.00 88.31 96 THR A C 1
ATOM 793 O O . THR A 1 96 ? -11.041 1.541 10.232 1.00 88.31 96 THR A O 1
ATOM 796 N N . VAL A 1 97 ? -10.843 3.067 11.871 1.00 88.62 97 VAL A N 1
ATOM 797 C CA . VAL A 1 97 ? -9.552 3.620 11.420 1.00 88.62 97 VAL A CA 1
ATOM 798 C C . VAL A 1 97 ? -8.480 2.532 11.363 1.00 88.62 97 VAL A C 1
ATOM 800 O O . VAL A 1 97 ? -7.791 2.406 10.354 1.00 88.62 97 VAL A O 1
ATOM 803 N N . LEU A 1 98 ? -8.386 1.695 12.401 1.00 89.31 98 LEU A N 1
ATOM 804 C CA . LEU A 1 98 ? -7.431 0.589 12.436 1.00 89.31 98 LEU A CA 1
ATOM 805 C C . LEU A 1 98 ? -7.701 -0.440 11.326 1.00 89.31 98 LEU A C 1
ATOM 807 O O . LEU A 1 98 ? -6.758 -0.949 10.734 1.00 89.31 98 LEU A O 1
ATOM 811 N N . SER A 1 99 ? -8.969 -0.707 10.999 1.00 89.12 99 SER A N 1
ATOM 812 C CA . SER A 1 99 ? -9.342 -1.621 9.906 1.00 89.12 99 SER A CA 1
ATOM 813 C C . SER A 1 99 ? -8.941 -1.079 8.530 1.00 89.12 99 SER A C 1
ATOM 815 O O . SER A 1 99 ? -8.508 -1.831 7.662 1.00 89.12 99 SER A O 1
ATOM 817 N N . ILE A 1 100 ? -9.059 0.235 8.322 1.00 90.56 100 ILE A N 1
ATOM 818 C CA . ILE A 1 100 ? -8.608 0.890 7.084 1.00 90.56 100 ILE A CA 1
ATOM 819 C C . ILE A 1 100 ? -7.084 0.838 6.988 1.00 90.56 100 ILE A C 1
ATOM 821 O O . ILE A 1 100 ? -6.538 0.512 5.935 1.00 90.56 100 ILE A O 1
ATOM 825 N N . ALA A 1 101 ? -6.393 1.115 8.095 1.00 91.44 101 ALA A N 1
ATOM 826 C CA . ALA A 1 101 ? -4.941 1.032 8.164 1.00 91.44 101 ALA A CA 1
ATOM 827 C C . ALA A 1 101 ? -4.436 -0.384 7.841 1.00 91.44 101 ALA A C 1
ATOM 829 O O . ALA A 1 101 ? -3.523 -0.538 7.030 1.00 91.44 101 ALA A O 1
ATOM 830 N N . THR A 1 102 ? -5.047 -1.427 8.411 1.00 89.12 102 THR A N 1
ATOM 831 C CA . THR A 1 102 ? -4.669 -2.815 8.110 1.00 89.12 102 THR A CA 1
ATOM 832 C C . THR A 1 102 ? -4.972 -3.190 6.664 1.00 89.12 102 THR A C 1
ATOM 834 O O . THR A 1 102 ? -4.128 -3.815 6.023 1.00 89.12 102 THR A O 1
ATOM 837 N N . ALA A 1 103 ? -6.113 -2.769 6.111 1.00 90.19 103 ALA A N 1
ATOM 838 C CA . ALA A 1 103 ? -6.431 -2.988 4.702 1.00 90.19 103 ALA A CA 1
ATOM 839 C C . ALA A 1 103 ? -5.405 -2.326 3.770 1.00 90.19 103 ALA A C 1
ATOM 841 O O . ALA A 1 103 ? -4.907 -2.982 2.854 1.00 90.19 103 ALA A O 1
ATOM 842 N N . PHE A 1 104 ? -5.028 -1.072 4.043 1.00 88.75 104 PHE A N 1
ATOM 843 C CA . PHE A 1 104 ? -3.996 -0.363 3.285 1.00 88.75 104 PHE A CA 1
ATOM 844 C C . PHE A 1 104 ? -2.659 -1.110 3.313 1.00 88.75 104 PHE A C 1
ATOM 846 O O . PHE A 1 104 ? -2.034 -1.293 2.268 1.00 88.75 104 PHE A O 1
ATOM 853 N N . LEU A 1 105 ? -2.238 -1.575 4.495 1.00 88.75 105 LEU A N 1
ATOM 854 C CA . LEU A 1 105 ? -1.008 -2.346 4.649 1.00 88.75 105 LEU A CA 1
ATOM 855 C C . LEU A 1 105 ? -1.075 -3.638 3.828 1.00 88.75 105 LEU A C 1
ATOM 857 O O . LEU A 1 105 ? -0.208 -3.863 2.990 1.00 88.75 105 LEU A O 1
ATOM 861 N N . VAL A 1 106 ? -2.122 -4.451 4.003 1.00 88.19 106 VAL A N 1
ATOM 862 C CA . VAL A 1 106 ? -2.272 -5.746 3.317 1.00 88.19 106 VAL A CA 1
ATOM 863 C C . VAL A 1 106 ? -2.307 -5.571 1.800 1.00 88.19 106 VAL A C 1
ATOM 865 O O . VAL A 1 106 ? -1.516 -6.196 1.095 1.00 88.19 106 VAL A O 1
ATOM 868 N N . LEU A 1 107 ? -3.170 -4.694 1.287 1.00 87.94 107 LEU A N 1
ATOM 869 C CA . LEU A 1 107 ? -3.349 -4.493 -0.154 1.00 87.94 107 LEU A CA 1
ATOM 870 C C . LEU A 1 107 ? -2.127 -3.819 -0.794 1.00 87.94 107 LEU A C 1
ATOM 872 O O . LEU A 1 107 ? -1.799 -4.087 -1.950 1.00 87.94 107 LEU A O 1
ATOM 876 N N . GLY A 1 108 ? -1.427 -2.962 -0.053 1.00 85.75 108 GLY A N 1
ATOM 877 C CA . GLY A 1 108 ? -0.237 -2.284 -0.544 1.00 85.75 108 GLY A CA 1
ATOM 878 C C . GLY A 1 108 ? 1.046 -3.125 -0.470 1.00 85.75 108 GLY A C 1
ATOM 879 O O . GLY A 1 108 ? 1.984 -2.840 -1.225 1.00 85.75 108 GLY A O 1
ATOM 880 N N . THR A 1 109 ? 1.111 -4.145 0.402 1.00 86.69 109 THR A N 1
ATOM 881 C CA . THR A 1 109 ? 2.340 -4.928 0.646 1.00 86.69 109 THR A CA 1
ATOM 882 C C . THR A 1 109 ? 2.941 -5.494 -0.633 1.00 86.69 109 THR A C 1
ATOM 884 O O . THR A 1 109 ? 4.153 -5.430 -0.815 1.00 86.69 109 THR A O 1
ATOM 887 N N . LEU A 1 110 ? 2.116 -5.983 -1.563 1.00 86.88 110 LEU A N 1
ATOM 888 C CA . LEU A 1 110 ? 2.591 -6.555 -2.822 1.00 86.88 110 LEU A CA 1
ATOM 889 C C . LEU A 1 110 ? 3.348 -5.524 -3.678 1.00 86.88 110 LEU A C 1
ATOM 891 O O . LEU A 1 110 ? 4.356 -5.846 -4.310 1.00 86.88 110 LEU A O 1
ATOM 895 N N . GLY A 1 111 ? 2.898 -4.266 -3.669 1.00 85.38 111 GLY A N 1
ATOM 896 C CA . GLY A 1 111 ? 3.584 -3.162 -4.338 1.00 85.38 111 GLY A CA 1
ATOM 897 C C . GLY A 1 111 ? 4.915 -2.815 -3.671 1.00 85.38 111 GLY A C 1
ATOM 898 O O . GLY A 1 111 ? 5.922 -2.646 -4.365 1.00 85.38 111 GLY A O 1
ATOM 899 N N . ALA A 1 112 ? 4.934 -2.767 -2.335 1.00 86.00 112 ALA A N 1
ATOM 900 C CA . ALA A 1 112 ? 6.140 -2.510 -1.550 1.00 86.00 112 ALA A CA 1
ATOM 901 C C . ALA A 1 112 ? 7.188 -3.622 -1.734 1.00 86.00 112 ALA A C 1
ATOM 903 O O . ALA A 1 112 ? 8.346 -3.335 -2.037 1.00 86.00 112 ALA A O 1
ATOM 904 N N . LEU A 1 113 ? 6.771 -4.890 -1.660 1.00 87.56 113 LEU A N 1
ATOM 905 C CA . LEU A 1 113 ? 7.619 -6.057 -1.908 1.00 87.56 113 LEU A CA 1
ATOM 906 C C . LEU A 1 113 ? 8.216 -6.023 -3.313 1.00 87.56 113 LEU A C 1
ATOM 908 O O . LEU A 1 113 ? 9.417 -6.216 -3.470 1.00 87.56 113 LEU A O 1
ATOM 912 N N . ARG A 1 114 ? 7.421 -5.689 -4.338 1.00 87.81 114 ARG A N 1
ATOM 913 C CA . ARG A 1 114 ? 7.935 -5.562 -5.710 1.00 87.81 114 ARG A CA 1
ATOM 914 C C . ARG A 1 114 ? 9.054 -4.523 -5.814 1.00 87.81 114 ARG A C 1
ATOM 916 O O . ARG A 1 114 ? 10.026 -4.745 -6.535 1.00 87.81 114 ARG A O 1
ATOM 923 N N . LEU A 1 115 ? 8.906 -3.381 -5.138 1.00 84.44 115 LEU A N 1
ATOM 924 C CA . LEU A 1 115 ? 9.927 -2.330 -5.115 1.00 84.44 115 LEU A CA 1
ATOM 925 C C . LEU A 1 115 ? 11.188 -2.791 -4.375 1.00 84.44 115 LEU A C 1
ATOM 927 O O . LEU A 1 115 ? 12.282 -2.597 -4.899 1.00 84.44 115 LEU A O 1
ATOM 931 N N . LEU A 1 116 ? 11.039 -3.450 -3.223 1.00 85.31 116 LEU A N 1
ATOM 932 C CA . LEU A 1 116 ? 12.158 -4.008 -2.457 1.00 85.31 116 LEU A CA 1
ATOM 933 C C . LEU A 1 116 ? 12.925 -5.065 -3.261 1.00 85.31 116 LEU A C 1
ATOM 935 O O . LEU A 1 116 ? 14.143 -4.961 -3.407 1.00 85.31 116 LEU A O 1
ATOM 939 N N . CYS A 1 117 ? 12.222 -6.021 -3.873 1.00 86.50 117 CYS A N 1
ATOM 940 C CA . CYS A 1 117 ? 12.830 -7.039 -4.730 1.00 86.50 117 CYS A CA 1
ATOM 941 C C . CYS A 1 117 ? 13.587 -6.420 -5.912 1.00 86.50 117 CYS A C 1
ATOM 943 O O . CYS A 1 117 ? 14.650 -6.910 -6.269 1.00 86.50 117 CYS A O 1
ATOM 945 N N . SER A 1 118 ? 13.093 -5.320 -6.491 1.00 82.69 118 SER A N 1
ATOM 946 C CA . SER A 1 118 ? 13.772 -4.630 -7.600 1.00 82.69 118 SER A CA 1
ATOM 947 C C . SER A 1 118 ? 15.081 -3.939 -7.200 1.00 82.69 118 SER A C 1
ATOM 949 O O . SER A 1 118 ? 15.897 -3.632 -8.078 1.00 82.69 118 SER A O 1
ATOM 951 N N . ILE A 1 119 ? 15.258 -3.638 -5.912 1.00 80.94 119 ILE A N 1
ATOM 952 C CA . ILE A 1 119 ? 16.471 -3.018 -5.369 1.00 80.94 119 ILE A CA 1
ATOM 953 C C . ILE A 1 119 ? 17.479 -4.098 -4.999 1.00 80.94 119 ILE A C 1
ATOM 955 O O . ILE A 1 119 ? 18.629 -4.000 -5.416 1.00 80.94 119 ILE A O 1
ATOM 959 N N . ILE A 1 120 ? 17.027 -5.125 -4.272 1.00 85.12 120 ILE A N 1
ATOM 960 C CA . ILE A 1 120 ? 17.868 -6.228 -3.792 1.00 85.12 120 ILE A CA 1
ATOM 961 C C . ILE A 1 120 ? 18.340 -7.099 -4.959 1.00 85.12 120 ILE A C 1
ATOM 963 O O . ILE A 1 120 ? 19.507 -7.471 -5.007 1.00 85.12 120 ILE A O 1
ATOM 967 N N . TRP A 1 121 ? 17.451 -7.392 -5.915 1.00 85.00 121 TRP A N 1
ATOM 968 C CA . TRP A 1 121 ? 17.754 -8.199 -7.094 1.00 85.00 121 TRP A CA 1
ATOM 969 C C . TRP A 1 121 ? 17.798 -7.332 -8.358 1.00 85.00 121 TRP A C 1
ATOM 971 O O . TRP A 1 121 ? 16.750 -6.965 -8.903 1.00 85.00 121 TRP A O 1
ATOM 981 N N . PRO A 1 122 ? 18.996 -7.041 -8.897 1.00 76.50 122 PRO A N 1
ATOM 982 C CA . PRO A 1 122 ? 19.141 -6.304 -10.151 1.00 76.50 122 PRO A CA 1
ATOM 983 C C . PRO A 1 122 ? 18.464 -7.006 -11.335 1.00 76.50 122 PRO A C 1
ATOM 985 O O . PRO A 1 122 ? 17.984 -6.343 -12.252 1.00 76.50 122 PRO A O 1
ATOM 988 N N . GLU A 1 123 ? 18.373 -8.339 -11.296 1.00 79.12 123 GLU A N 1
ATOM 989 C CA . GLU A 1 123 ? 17.701 -9.141 -12.324 1.00 79.12 123 GLU A CA 1
ATOM 990 C C . GLU A 1 123 ? 16.169 -9.047 -12.282 1.00 79.12 123 GLU A C 1
ATOM 992 O O . GLU A 1 123 ? 15.499 -9.324 -13.280 1.00 79.12 123 GLU A O 1
ATOM 997 N N . PHE A 1 124 ? 15.592 -8.609 -11.158 1.00 78.94 124 PHE A N 1
ATOM 998 C CA . PHE A 1 124 ? 14.156 -8.378 -11.004 1.00 78.94 124 PHE A CA 1
ATOM 999 C C . PHE A 1 124 ? 13.795 -6.927 -11.359 1.00 78.94 124 PHE A C 1
ATOM 1001 O O . PHE A 1 124 ? 13.210 -6.175 -10.579 1.00 78.94 124 PHE A O 1
ATOM 1008 N N . ARG A 1 125 ? 14.185 -6.506 -12.565 1.00 76.69 125 ARG A N 1
ATOM 1009 C CA . ARG A 1 125 ? 13.971 -5.152 -13.099 1.00 76.69 125 ARG A CA 1
ATOM 1010 C C . ARG A 1 125 ? 13.222 -5.203 -14.435 1.00 76.69 125 ARG A C 1
ATOM 1012 O O . ARG A 1 125 ? 13.205 -6.255 -15.067 1.00 76.69 125 ARG A O 1
ATOM 1019 N N . PRO A 1 126 ? 12.667 -4.072 -14.925 1.00 66.62 126 PRO A N 1
ATOM 1020 C CA . PRO A 1 126 ? 11.951 -3.995 -16.210 1.00 66.62 126 PRO A CA 1
ATOM 1021 C C . PRO A 1 126 ? 12.734 -4.437 -17.469 1.00 66.62 126 PRO A C 1
ATOM 1023 O O . PRO A 1 126 ? 12.198 -4.365 -18.571 1.00 66.62 126 PRO A O 1
ATOM 1026 N N . LEU A 1 127 ? 14.012 -4.801 -17.321 1.00 70.69 127 LEU A N 1
ATOM 1027 C CA . LEU A 1 127 ? 14.951 -5.233 -18.367 1.00 70.69 127 LEU A CA 1
ATOM 1028 C C . LEU A 1 127 ? 15.829 -6.412 -17.921 1.00 70.69 127 LEU A C 1
ATOM 1030 O O . LEU A 1 127 ? 16.753 -6.782 -18.639 1.00 70.69 127 LEU A O 1
ATOM 1034 N N . GLY A 1 128 ? 15.602 -6.944 -16.719 1.00 74.62 128 GLY A N 1
ATOM 1035 C CA . GLY A 1 128 ? 16.352 -8.092 -16.228 1.00 74.62 128 GLY A CA 1
ATOM 1036 C C . GLY A 1 128 ? 15.755 -9.406 -16.726 1.00 74.62 128 GLY A C 1
ATOM 1037 O O . GLY A 1 128 ? 14.705 -9.424 -17.376 1.00 74.62 128 GLY A O 1
ATOM 1038 N N . THR A 1 129 ? 16.400 -10.514 -16.368 1.00 82.25 129 THR A N 1
ATOM 1039 C CA . THR A 1 129 ? 15.987 -11.889 -16.694 1.00 82.25 129 THR A CA 1
ATOM 1040 C C . THR A 1 129 ? 14.514 -12.151 -16.358 1.00 82.25 129 THR A C 1
ATOM 1042 O O . THR A 1 129 ? 13.810 -12.853 -17.084 1.00 82.25 129 THR A O 1
ATOM 1045 N N . TYR A 1 130 ? 14.009 -11.510 -15.298 1.00 83.38 130 TYR A N 1
ATOM 1046 C CA . TYR A 1 130 ? 12.652 -11.687 -14.786 1.00 83.38 130 TYR A CA 1
ATOM 1047 C C . TYR A 1 130 ? 11.669 -10.565 -15.175 1.00 83.38 130 TYR A C 1
ATOM 1049 O O . TYR A 1 130 ? 10.677 -10.358 -14.473 1.00 83.38 130 TYR A O 1
ATOM 1057 N N . ASP A 1 131 ? 11.881 -9.843 -16.286 1.00 80.56 131 ASP A N 1
ATOM 1058 C CA . ASP A 1 131 ? 11.007 -8.722 -16.699 1.00 80.56 131 ASP A CA 1
ATOM 1059 C C . ASP A 1 131 ? 9.518 -9.115 -16.790 1.00 80.56 131 ASP A C 1
ATOM 1061 O O . ASP A 1 131 ? 8.641 -8.402 -16.293 1.00 80.56 131 ASP A O 1
ATOM 1065 N N . LYS A 1 132 ? 9.203 -10.287 -17.359 1.00 84.62 132 LYS A N 1
ATOM 1066 C CA . LYS A 1 132 ? 7.811 -10.767 -17.463 1.00 84.62 132 LYS A CA 1
ATOM 1067 C C . LYS A 1 132 ? 7.163 -10.899 -16.082 1.00 84.62 132 LYS A C 1
ATOM 1069 O O . LYS A 1 132 ? 6.074 -10.368 -15.861 1.00 84.62 132 LYS A O 1
ATOM 1074 N N . THR A 1 133 ? 7.855 -11.543 -15.144 1.00 86.00 133 THR A N 1
ATOM 1075 C CA . THR A 1 133 ? 7.397 -11.723 -13.760 1.00 86.00 133 THR A CA 1
ATOM 1076 C C . THR A 1 133 ? 7.252 -10.379 -13.058 1.00 86.00 133 THR A C 1
ATOM 1078 O O . THR A 1 133 ? 6.211 -10.103 -12.464 1.00 86.00 133 THR A O 1
ATOM 1081 N N . PHE A 1 134 ? 8.238 -9.491 -13.209 1.00 85.69 134 PHE A N 1
ATOM 1082 C CA . PHE A 1 134 ? 8.180 -8.133 -12.680 1.00 85.69 134 PHE A CA 1
ATOM 1083 C C . PHE A 1 134 ? 6.917 -7.407 -13.162 1.00 85.69 134 PHE A C 1
ATOM 1085 O O . PHE A 1 134 ? 6.186 -6.828 -12.353 1.00 85.69 134 PHE A O 1
ATOM 1092 N N . ARG A 1 135 ? 6.606 -7.462 -14.464 1.00 84.44 135 ARG A N 1
ATOM 1093 C CA . ARG A 1 135 ? 5.398 -6.849 -15.043 1.00 84.44 135 ARG A CA 1
ATOM 1094 C C . ARG A 1 135 ? 4.110 -7.458 -14.503 1.00 84.44 135 ARG A C 1
ATOM 1096 O O . ARG A 1 135 ? 3.209 -6.691 -14.171 1.00 84.44 135 ARG A O 1
ATOM 1103 N N . ILE A 1 136 ? 4.025 -8.784 -14.391 1.00 89.19 136 ILE A N 1
ATOM 1104 C CA . ILE A 1 136 ? 2.847 -9.477 -13.845 1.00 89.19 136 ILE A CA 1
ATOM 1105 C C . ILE A 1 136 ? 2.596 -9.027 -12.408 1.00 89.19 136 ILE A C 1
ATOM 1107 O O . ILE A 1 136 ? 1.518 -8.512 -12.121 1.00 89.19 136 ILE A O 1
ATOM 1111 N N . VAL A 1 137 ? 3.608 -9.099 -11.539 1.00 89.00 137 VAL A N 1
ATOM 1112 C CA . VAL A 1 137 ? 3.506 -8.641 -10.142 1.00 89.00 137 VAL A CA 1
ATOM 1113 C C . VAL A 1 137 ? 3.100 -7.167 -10.077 1.00 89.00 137 VAL A C 1
ATOM 1115 O O . VAL A 1 137 ? 2.313 -6.772 -9.225 1.00 89.00 137 VAL A O 1
ATOM 1118 N N . GLY A 1 138 ? 3.573 -6.344 -11.017 1.00 87.00 138 GLY A N 1
ATOM 1119 C CA . GLY A 1 138 ? 3.153 -4.946 -11.132 1.00 87.00 138 GLY A CA 1
ATOM 1120 C C . GLY A 1 138 ? 1.682 -4.759 -11.450 1.00 87.00 138 GLY A C 1
ATOM 1121 O O . GLY A 1 138 ? 1.036 -3.909 -10.848 1.00 87.00 138 GLY A O 1
ATOM 1122 N N . ARG A 1 139 ? 1.160 -5.533 -12.404 1.00 88.62 139 ARG A N 1
ATOM 1123 C CA . ARG A 1 139 ? -0.257 -5.489 -12.782 1.00 88.62 139 ARG A CA 1
ATOM 1124 C C . ARG A 1 139 ? -1.135 -5.972 -11.641 1.00 88.62 139 ARG A C 1
ATOM 1126 O O . ARG A 1 139 ? -2.119 -5.316 -11.331 1.00 88.62 139 ARG A O 1
ATOM 1133 N N . VAL A 1 140 ? -0.745 -7.064 -10.987 1.00 89.75 140 VAL A N 1
ATOM 1134 C CA . VAL A 1 140 ? -1.450 -7.572 -9.809 1.00 89.75 140 VAL A CA 1
ATOM 1135 C C . VAL A 1 140 ? -1.429 -6.515 -8.704 1.00 89.75 140 VAL A C 1
ATOM 1137 O O . VAL A 1 140 ? -2.488 -6.103 -8.254 1.00 89.75 140 VAL A O 1
ATOM 1140 N N . GLY A 1 141 ? -0.265 -5.965 -8.348 1.00 88.19 141 GLY A N 1
ATOM 1141 C CA . GLY A 1 141 ? -0.173 -4.884 -7.359 1.00 88.19 141 GLY A CA 1
ATOM 1142 C C . GLY A 1 141 ? -1.021 -3.655 -7.712 1.00 88.19 141 GLY A C 1
ATOM 1143 O O . GLY A 1 141 ? -1.627 -3.048 -6.833 1.00 88.19 141 GLY A O 1
ATOM 1144 N N . TYR A 1 142 ? -1.134 -3.316 -8.997 1.00 86.12 142 TYR A N 1
ATOM 1145 C CA . TYR A 1 142 ? -2.024 -2.248 -9.453 1.00 86.12 142 TYR A CA 1
ATOM 1146 C C . TYR A 1 142 ? -3.508 -2.590 -9.253 1.00 86.12 142 TYR A C 1
ATOM 1148 O O . TYR A 1 142 ? -4.257 -1.740 -8.778 1.00 86.12 142 TYR A O 1
ATOM 1156 N N . LEU A 1 143 ? -3.927 -3.829 -9.531 1.00 89.06 143 LEU A N 1
ATOM 1157 C CA . LEU A 1 143 ? -5.289 -4.289 -9.236 1.00 89.06 143 LEU A CA 1
ATOM 1158 C C . LEU A 1 143 ? -5.598 -4.187 -7.739 1.00 89.06 143 LEU A C 1
ATOM 1160 O O . LEU A 1 143 ? -6.622 -3.625 -7.370 1.00 89.06 143 LEU A O 1
ATOM 1164 N N . PHE A 1 144 ? -4.683 -4.638 -6.877 1.00 87.56 144 PHE A N 1
ATOM 1165 C CA . PHE A 1 144 ? -4.817 -4.491 -5.423 1.00 87.56 144 PHE A CA 1
ATOM 1166 C C . PHE A 1 144 ? -4.955 -3.020 -4.998 1.00 87.56 144 PHE A C 1
ATOM 1168 O O . PHE A 1 144 ? -5.791 -2.694 -4.154 1.00 87.56 144 PHE A O 1
ATOM 1175 N N . SER A 1 145 ? -4.194 -2.118 -5.624 1.00 84.12 145 SER A N 1
ATOM 1176 C CA . SER A 1 145 ? -4.299 -0.678 -5.370 1.00 84.12 145 SER A CA 1
ATOM 1177 C C . SER A 1 145 ? -5.647 -0.090 -5.791 1.00 84.12 145 SER A C 1
ATOM 1179 O O . SER A 1 145 ? -6.130 0.816 -5.118 1.00 84.12 145 SER A O 1
ATOM 1181 N N . ILE A 1 146 ? -6.248 -0.566 -6.885 1.00 86.62 146 ILE A N 1
ATOM 1182 C CA . ILE A 1 146 ? -7.590 -0.135 -7.305 1.00 86.62 146 ILE A CA 1
ATOM 1183 C C . ILE A 1 146 ? -8.635 -0.648 -6.309 1.00 86.62 146 ILE A C 1
ATOM 1185 O O . ILE A 1 146 ? -9.491 0.114 -5.861 1.00 86.62 146 ILE A O 1
ATOM 1189 N N . THR A 1 147 ? -8.524 -1.915 -5.905 1.00 86.94 147 THR A N 1
ATOM 1190 C CA . THR A 1 147 ? -9.437 -2.545 -4.942 1.00 86.94 147 THR A CA 1
ATOM 1191 C C . THR A 1 147 ? -9.400 -1.865 -3.572 1.00 86.94 147 THR A C 1
ATOM 1193 O O . THR A 1 147 ? -10.425 -1.806 -2.895 1.00 86.94 147 THR A O 1
ATOM 1196 N N . ASN A 1 148 ? -8.262 -1.288 -3.172 1.00 83.56 148 ASN A N 1
ATOM 1197 C CA . ASN A 1 148 ? -8.124 -0.551 -1.912 1.00 83.56 148 ASN A CA 1
ATOM 1198 C C . ASN A 1 148 ? -9.174 0.563 -1.742 1.00 83.56 148 ASN A C 1
ATOM 1200 O O . ASN A 1 148 ? -9.729 0.728 -0.658 1.00 83.56 148 ASN A O 1
ATOM 1204 N N . SER A 1 149 ? -9.535 1.264 -2.820 1.00 79.25 149 SER A N 1
ATOM 1205 C CA . SER A 1 149 ? -10.590 2.285 -2.772 1.00 79.25 149 SER A CA 1
ATOM 1206 C C . SER A 1 149 ? -11.972 1.691 -2.470 1.00 79.25 149 SER A C 1
ATOM 1208 O O . SER A 1 149 ? -12.738 2.270 -1.701 1.00 79.25 149 SER A O 1
ATOM 1210 N N . SER A 1 150 ? -12.284 0.515 -3.021 1.00 88.12 150 SER A N 1
ATOM 1211 C CA . SER A 1 150 ? -13.549 -0.194 -2.776 1.00 88.12 150 SER A CA 1
ATOM 1212 C C . SER A 1 150 ? -13.616 -0.802 -1.373 1.00 88.12 150 SER A C 1
ATOM 1214 O O . SER A 1 150 ? -14.671 -0.792 -0.740 1.00 88.12 150 SER A O 1
ATOM 1216 N N . VAL A 1 151 ? -12.487 -1.298 -0.858 1.00 88.50 151 VAL A N 1
ATOM 1217 C CA . VAL A 1 151 ? -12.398 -1.877 0.491 1.00 88.50 151 VAL A CA 1
ATOM 1218 C C . VAL A 1 151 ? -12.690 -0.827 1.559 1.00 88.50 151 VAL A C 1
ATOM 1220 O O . VAL A 1 151 ? -13.418 -1.119 2.506 1.00 88.50 151 VAL A O 1
ATOM 1223 N N . ASN A 1 152 ? -12.230 0.413 1.371 1.00 86.62 152 ASN A N 1
ATOM 1224 C CA . ASN A 1 152 ? -12.558 1.512 2.281 1.00 86.62 152 ASN A CA 1
ATOM 1225 C C . ASN A 1 152 ? -14.074 1.706 2.418 1.00 86.62 152 ASN A C 1
ATOM 1227 O O . ASN A 1 152 ? -14.582 1.792 3.536 1.00 86.62 152 ASN A O 1
ATOM 1231 N N . PHE A 1 153 ? -14.817 1.700 1.306 1.00 88.12 153 PHE A N 1
ATOM 1232 C CA . PHE A 1 153 ? -16.280 1.793 1.333 1.00 88.12 153 PHE A CA 1
ATOM 1233 C C . PHE A 1 153 ? -16.915 0.630 2.112 1.00 88.12 153 PHE A C 1
ATOM 1235 O O . PHE A 1 153 ? -17.753 0.856 2.987 1.00 88.12 153 PHE A O 1
ATOM 1242 N N . ALA A 1 154 ? -16.481 -0.607 1.848 1.00 88.00 154 ALA A N 1
ATOM 1243 C CA . ALA A 1 154 ? -16.978 -1.792 2.548 1.00 88.00 154 ALA A CA 1
ATOM 1244 C C . ALA A 1 154 ? -16.709 -1.732 4.065 1.00 88.00 154 ALA A C 1
ATOM 1246 O O . ALA A 1 154 ? -17.582 -2.065 4.872 1.00 88.00 154 ALA A O 1
ATOM 1247 N N . ILE A 1 155 ? -15.530 -1.252 4.467 1.00 87.81 155 ILE A N 1
ATOM 1248 C CA . ILE A 1 155 ? -15.162 -1.059 5.874 1.00 87.81 155 ILE A CA 1
ATOM 1249 C C . ILE A 1 155 ? -16.070 -0.014 6.527 1.00 87.81 155 ILE A C 1
ATOM 1251 O O . ILE A 1 155 ? -16.652 -0.282 7.577 1.00 87.81 155 ILE A O 1
ATOM 1255 N N . TYR A 1 156 ? -16.258 1.153 5.905 1.00 85.75 156 TYR A N 1
ATOM 1256 C CA . TYR A 1 156 ? -17.138 2.184 6.460 1.00 85.75 156 TYR A CA 1
ATOM 1257 C C . TYR A 1 156 ? -18.595 1.727 6.557 1.00 85.75 156 TYR A C 1
ATOM 1259 O O . TYR A 1 156 ? -19.262 2.041 7.542 1.00 85.75 156 TYR A O 1
ATOM 1267 N N . TYR A 1 157 ? -19.089 0.957 5.588 1.00 85.62 157 TYR A N 1
ATOM 1268 C CA . TYR A 1 157 ? -20.457 0.440 5.603 1.00 85.62 157 TYR A CA 1
ATOM 1269 C C . TYR A 1 157 ? -20.684 -0.636 6.677 1.00 85.62 157 TYR A C 1
ATOM 1271 O O . TYR A 1 157 ? -21.721 -0.650 7.342 1.00 85.62 157 TYR A O 1
ATOM 1279 N N . THR A 1 158 ? -19.714 -1.524 6.895 1.00 82.94 158 THR A N 1
ATOM 1280 C CA . THR A 1 158 ? -19.827 -2.602 7.895 1.00 82.94 158 THR A CA 1
ATOM 1281 C C . THR A 1 158 ? -19.576 -2.103 9.319 1.00 82.94 158 THR A C 1
ATOM 1283 O O . THR A 1 158 ? -20.348 -2.405 10.235 1.00 82.94 158 THR A O 1
ATOM 1286 N N . LEU A 1 159 ? -18.527 -1.299 9.519 1.00 79.44 159 LEU A N 1
ATOM 1287 C CA . LEU A 1 159 ? -18.092 -0.838 10.836 1.00 79.44 159 LEU A CA 1
ATOM 1288 C C . LEU A 1 159 ? -18.686 0.517 11.228 1.00 79.44 159 LEU A C 1
ATOM 1290 O O . LEU A 1 159 ? -18.926 0.725 12.413 1.00 79.44 159 LEU A O 1
ATOM 1294 N N . GLY A 1 160 ? -19.005 1.422 10.303 1.00 77.88 160 GLY A N 1
ATOM 1295 C CA . GLY A 1 160 ? -19.538 2.752 10.616 1.00 77.88 160 GLY A CA 1
ATOM 1296 C C . GLY A 1 160 ? -21.062 2.772 10.761 1.00 77.88 160 GLY A C 1
ATOM 1297 O O . GLY A 1 160 ? -21.782 2.708 9.774 1.00 77.88 160 GLY A O 1
ATOM 1298 N N . THR A 1 161 ? -21.598 2.938 11.978 1.00 76.56 161 THR A N 1
ATOM 1299 C CA . THR A 1 161 ? -23.063 3.041 12.180 1.00 76.56 161 THR A CA 1
ATOM 1300 C C . THR A 1 161 ? -23.678 4.249 11.499 1.00 76.56 161 THR A C 1
ATOM 1302 O O . THR A 1 161 ? -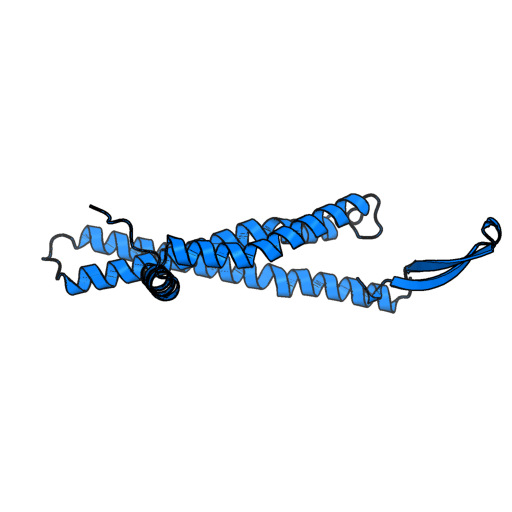24.772 4.138 10.959 1.00 76.56 161 THR A O 1
ATOM 1305 N N . GLN A 1 162 ? -23.005 5.397 11.576 1.00 80.56 162 GLN A N 1
ATOM 1306 C CA . GLN A 1 162 ? -23.503 6.638 10.986 1.00 80.56 162 GLN A CA 1
ATOM 1307 C C . GLN A 1 162 ? -23.496 6.531 9.463 1.00 80.56 162 GLN A C 1
ATOM 1309 O O . GLN A 1 162 ? -24.535 6.690 8.839 1.00 80.56 162 GLN A O 1
ATOM 1314 N N . PHE A 1 163 ? -22.360 6.123 8.890 1.00 82.75 163 PHE A N 1
ATOM 1315 C CA . PHE A 1 163 ? -22.220 5.917 7.452 1.00 82.75 163 PHE A CA 1
ATOM 1316 C C . PHE A 1 163 ? -23.242 4.907 6.909 1.00 82.75 163 PHE A C 1
ATOM 1318 O O . PHE A 1 163 ? -23.941 5.197 5.944 1.00 82.75 163 PHE A O 1
ATOM 1325 N N . ARG A 1 164 ? -23.405 3.757 7.578 1.00 84.62 164 ARG A N 1
ATOM 1326 C CA . ARG A 1 164 ? -24.408 2.750 7.209 1.00 84.62 164 ARG A CA 1
ATOM 1327 C C . ARG A 1 164 ? -25.834 3.295 7.242 1.00 84.62 164 ARG A C 1
ATOM 1329 O O . ARG A 1 164 ? -26.600 3.007 6.332 1.00 84.62 164 ARG A O 1
ATOM 1336 N N . ARG A 1 165 ? -26.194 4.064 8.279 1.00 84.44 165 ARG A N 1
ATOM 1337 C CA . ARG A 1 165 ? -27.519 4.701 8.379 1.00 84.44 165 ARG A CA 1
ATOM 1338 C C . ARG A 1 165 ? -27.749 5.642 7.206 1.00 84.44 165 ARG A C 1
ATOM 1340 O O . ARG A 1 165 ? -28.710 5.448 6.482 1.00 84.44 165 ARG A O 1
ATOM 1347 N N . THR A 1 166 ? -26.816 6.556 6.948 1.00 87.00 166 THR A N 1
ATOM 1348 C CA . THR A 1 166 ? -26.943 7.513 5.844 1.00 87.00 166 THR A CA 1
ATOM 1349 C C . THR A 1 166 ? -27.060 6.814 4.487 1.00 87.00 166 THR A C 1
ATOM 1351 O O . THR A 1 166 ? -27.896 7.200 3.680 1.00 87.00 166 THR A O 1
ATOM 1354 N N . VAL A 1 167 ? -26.271 5.765 4.227 1.00 86.44 167 VAL A N 1
ATOM 1355 C CA . VAL A 1 167 ? -26.379 4.979 2.984 1.00 86.44 167 VAL A CA 1
ATOM 1356 C C . VAL A 1 167 ? -27.743 4.290 2.882 1.00 86.44 167 VAL A C 1
ATOM 1358 O O . VAL A 1 167 ? -28.388 4.367 1.840 1.00 86.44 167 VAL A O 1
ATOM 1361 N N . ASN A 1 168 ? -28.221 3.661 3.955 1.00 86.62 168 ASN A N 1
ATOM 1362 C CA . ASN A 1 168 ? -29.532 3.011 3.951 1.00 86.62 168 ASN A CA 1
ATOM 1363 C C . ASN A 1 168 ? -30.679 4.006 3.749 1.00 86.62 168 ASN A C 1
ATOM 1365 O O . ASN A 1 168 ? -31.610 3.700 3.007 1.00 86.62 168 ASN A O 1
ATOM 1369 N N . ASP A 1 169 ? -30.585 5.189 4.354 1.00 86.69 169 ASP A N 1
ATOM 1370 C CA . ASP A 1 169 ? -31.568 6.261 4.204 1.00 86.69 169 ASP A CA 1
ATOM 1371 C C . ASP A 1 169 ? -31.570 6.805 2.765 1.00 86.69 169 ASP A C 1
ATOM 1373 O O . ASP A 1 169 ? -32.634 6.970 2.169 1.00 86.69 169 ASP A O 1
ATOM 1377 N N . MET A 1 170 ? -30.386 7.003 2.169 1.00 86.62 170 MET A N 1
ATOM 1378 C CA . MET A 1 170 ? -30.240 7.459 0.780 1.00 86.62 170 MET A CA 1
ATOM 1379 C C . MET A 1 170 ? -30.806 6.457 -0.235 1.00 86.62 170 MET A C 1
ATOM 1381 O O . MET A 1 170 ? -31.492 6.855 -1.173 1.00 86.62 170 MET A O 1
ATOM 1385 N N . PHE A 1 171 ? -30.548 5.161 -0.052 1.00 85.25 171 PHE A N 1
ATOM 1386 C CA . PHE A 1 171 ? -30.973 4.118 -0.995 1.00 85.25 171 PHE A CA 1
ATOM 1387 C C . PHE A 1 171 ? -32.294 3.433 -0.613 1.00 85.25 171 PHE A C 1
ATOM 1389 O O . PHE A 1 171 ? -32.700 2.477 -1.271 1.00 85.25 171 PHE A O 1
ATOM 1396 N N . ARG A 1 172 ? -32.981 3.907 0.438 1.00 75.56 172 ARG A N 1
ATOM 1397 C CA . ARG A 1 172 ? -34.199 3.291 1.000 1.00 75.56 172 ARG A CA 1
ATOM 1398 C C . ARG A 1 172 ? -34.059 1.783 1.252 1.00 75.56 172 ARG A C 1
ATOM 1400 O O . ARG A 1 172 ? -35.042 1.042 1.157 1.00 75.56 172 ARG A O 1
ATOM 1407 N N . PHE A 1 173 ? -32.861 1.308 1.595 1.00 64.75 173 PHE A N 1
ATOM 1408 C CA . PHE A 1 173 ? -32.691 -0.070 2.048 1.00 64.75 173 PHE A CA 1
ATOM 1409 C C . PHE A 1 173 ? -33.415 -0.200 3.390 1.00 64.75 173 PHE A C 1
ATOM 1411 O O . PHE A 1 173 ? -32.917 0.262 4.417 1.00 64.75 173 PHE A O 1
ATOM 1418 N N . LYS A 1 174 ? -34.622 -0.788 3.384 1.00 56.28 174 LYS A N 1
ATOM 1419 C CA . LYS A 1 174 ? -35.360 -1.095 4.617 1.00 56.28 174 LYS A CA 1
ATOM 1420 C C . LYS A 1 174 ? -34.415 -1.849 5.561 1.00 56.28 174 LYS A C 1
ATOM 1422 O O . LYS A 1 174 ? -33.875 -2.880 5.158 1.00 56.28 174 LYS A O 1
ATOM 1427 N N . PRO A 1 175 ? -34.203 -1.382 6.801 1.00 55.91 175 PRO A N 1
ATOM 1428 C CA . PRO A 1 175 ? -33.430 -2.149 7.757 1.00 55.91 175 PRO A CA 1
ATOM 1429 C C . PRO A 1 175 ? -34.197 -3.437 8.068 1.00 55.91 175 PRO A C 1
ATOM 1431 O O . PRO A 1 175 ? -35.296 -3.391 8.623 1.00 55.91 175 PRO A O 1
ATOM 1434 N N . THR A 1 176 ? -33.621 -4.590 7.726 1.00 55.19 176 THR A N 1
ATOM 1435 C CA . THR A 1 176 ? -34.014 -5.851 8.356 1.00 55.19 176 THR A CA 1
ATOM 1436 C C . THR A 1 176 ? -33.716 -5.698 9.843 1.00 55.19 176 THR A C 1
ATOM 1438 O O . THR A 1 176 ? -32.561 -5.572 10.252 1.00 55.19 176 THR A O 1
ATOM 1441 N N . LEU A 1 177 ? -34.792 -5.595 10.616 1.00 52.06 177 LEU A N 1
ATOM 1442 C CA . LEU A 1 177 ? -34.840 -5.506 12.069 1.00 52.06 177 LEU A CA 1
ATOM 1443 C C . LEU A 1 177 ? -33.829 -6.471 12.710 1.00 52.06 177 LEU A C 1
ATOM 1445 O O . LEU A 1 177 ? -33.946 -7.682 12.546 1.00 52.06 177 LEU A O 1
ATOM 1449 N N . GLN A 1 178 ? -32.863 -5.942 13.466 1.00 44.03 178 GLN A N 1
ATOM 1450 C CA . GLN A 1 178 ? -32.196 -6.726 14.505 1.00 44.03 178 GLN A CA 1
ATOM 1451 C C . GLN A 1 178 ? -33.120 -6.712 15.729 1.00 44.03 178 GLN A C 1
ATOM 1453 O O . GLN A 1 178 ? -33.238 -5.680 16.391 1.00 44.03 178 GLN A O 1
ATOM 1458 N N . LYS A 1 179 ? -33.825 -7.830 15.942 1.00 34.16 179 LYS A N 1
ATOM 1459 C CA . LYS A 1 179 ? -34.252 -8.269 17.276 1.00 34.16 179 LYS A CA 1
ATOM 1460 C C . LYS A 1 179 ? -33.037 -8.798 18.029 1.00 34.16 179 LYS A C 1
ATOM 1462 O O . LYS A 1 179 ? -32.164 -9.391 17.354 1.00 34.16 179 LYS A O 1
#

Radius of gyration: 25.42 Å; Cα contacts (8 Å, |Δi|>4): 122; chains: 1; bounding box: 58×23×87 Å

Foldseek 3Di:
DVLQWDFDWDQDPVVRDTDTDIDGDPDPVSVVVVVVVLVCCLVVVPVVVLVVLVVVLVVLVVVLVVVVVVCVVPVVDPDDPV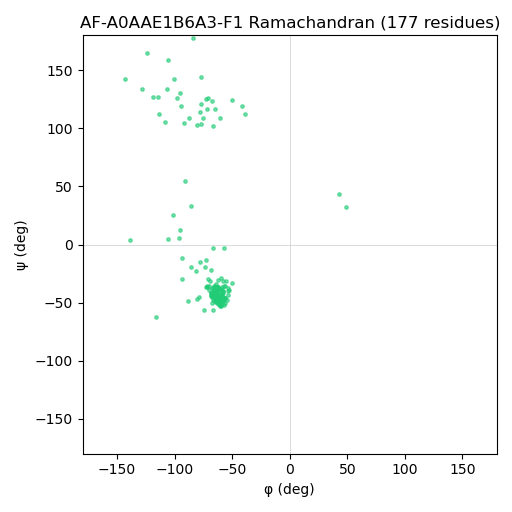NVVVVVLVNLVSVLSNQLSVLCCVLQVLVNVLSVCVVVPVQSDCPHPCVVVSVVSVVSSVVSVVCSVVVNLVSCCVRPPVSVVVVCVVVVVPDPDDD

Solvent-accessible surface area (backbone atoms only — not comparable to full-atom values): 10003 Å² total; per-residue (Å²): 115,72,80,37,49,39,83,40,80,44,76,39,78,93,72,75,42,76,42,86,40,78,41,75,48,86,45,72,66,37,53,51,54,49,52,52,52,51,51,45,46,47,49,63,69,40,47,51,55,50,54,50,50,50,51,52,45,50,53,50,51,51,51,51,50,53,57,51,52,52,48,65,74,53,64,85,54,88,76,54,68,68,62,54,55,55,50,55,50,51,54,43,52,52,54,42,54,47,50,48,51,49,48,51,50,64,41,42,42,56,46,52,49,53,53,51,45,34,66,79,33,70,46,42,27,93,83,26,92,37,24,68,59,46,52,50,53,49,52,52,25,48,51,35,54,58,46,50,64,56,48,49,53,54,47,41,47,76,60,31,68,67,56,33,47,55,51,29,64,74,68,64,52,74,77,81,79,83,126

Secondary structure (DSSP, 8-state):
-GGGEEEEEEEETTTTEEEEEEEE---HHHHHHHHHHHHHHHIIIIIHHHHHHHHHHHHHHHHHHHHHHHHHHTTTS---HHHHHHHHHHHHHHHHHHHHHHHHHHHHHHHHHHHHHHHH-TTSSTTSTTHHHHHHHHHHHHHHHHHHHHHHHHHHHHH-HHHHHHHHHHHT-------

Sequence (179 aa):
MYYLYKIDFKFDVERNRTVLGVKHRKSPTAVFVHNFNQIYKLVVMTFLPYTTILLCSVFLAVHLNRTASWRLQNSGTKKDDKTFTANAKELRVAKTVLSIATAFLVLGTLGALRLLCSIIWPEFRPLGTYDKTFRIVGRVGYLFSITNSSVNFAIYYTLGTQFRRTVNDMFRFKPTLQK